Protein AF-0000000074638908 (afdb_homodimer)

Nearest PDB structures (foldseek):
  8glv-assembly1_AS  TM=9.539E-01  e=1.268E-12  Chlamydomonas reinhardtii
  8j07-assembly1_r7  TM=9.631E-01  e=1.187E-12  Homo sapiens
  8j07-assembly1_l7  TM=9.771E-01  e=3.390E-12  Homo sapiens
  8bwy-assembly1_N  TM=9.376E-01  e=4.668E-11  Chlamydomonas reinhardtii
  8rgi-assembly1_B  TM=8.616E-01  e=2.125E-11  Homo sapiens

Structure (mmCIF, N/CA/C/O backbone):
data_AF-0000000074638908-model_v1
#
loop_
_entity.id
_entity.type
_entity.pdbx_description
1 polymer 'Uncharacterized protein'
#
loop_
_atom_site.group_PDB
_atom_site.id
_atom_site.type_symbol
_atom_site.label_atom_id
_atom_site.label_alt_id
_atom_site.label_comp_id
_atom_site.label_asym_id
_atom_site.label_entity_id
_atom_site.label_seq_id
_atom_site.pdbx_PDB_ins_code
_atom_site.Cartn_x
_atom_site.Cartn_y
_atom_site.Cartn_z
_atom_site.occupancy
_atom_site.B_iso_or_equiv
_atom_site.auth_seq_id
_atom_site.auth_comp_id
_atom_site.auth_asym_id
_atom_site.auth_atom_id
_atom_site.pdbx_PDB_model_num
ATOM 1 N N . MET A 1 1 ? -6.578 111.125 17.172 1 20.17 1 MET A N 1
ATOM 2 C CA . MET A 1 1 ? -7.594 110.188 16.703 1 20.17 1 MET A CA 1
ATOM 3 C C . MET A 1 1 ? -7.184 108.75 16.984 1 20.17 1 MET A C 1
ATOM 5 O O . MET 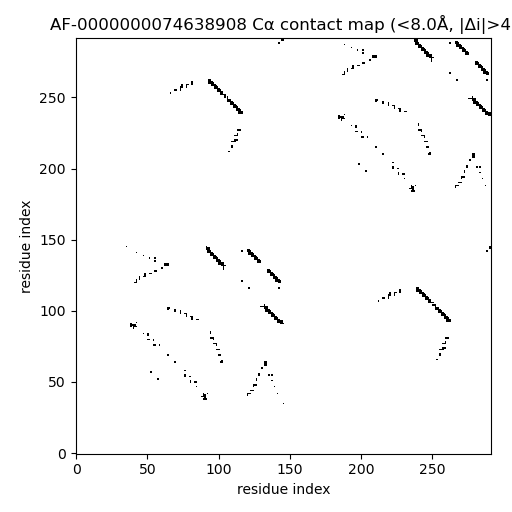A 1 1 ? -7.961 108 17.547 1 20.17 1 MET A O 1
ATOM 9 N N . ALA A 1 2 ? -6.379 107.875 16.109 1 26.08 2 ALA A N 1
ATOM 10 C CA . ALA A 1 2 ? -6.73 106.562 15.562 1 26.08 2 ALA A CA 1
ATOM 11 C C . ALA A 1 2 ? -6.16 105.438 16.422 1 26.08 2 ALA A C 1
ATOM 13 O O . ALA A 1 2 ? -6.012 104.312 15.953 1 26.08 2 ALA A O 1
ATOM 14 N N . SER A 1 3 ? -5.613 105.688 17.625 1 26.23 3 SER A N 1
ATOM 15 C CA . SER A 1 3 ? -4.699 104.75 18.266 1 26.23 3 SER A CA 1
ATOM 16 C C . SER A 1 3 ? -5.441 103.5 18.75 1 26.23 3 SER A C 1
ATOM 18 O O . SER A 1 3 ? -4.816 102.5 19.062 1 26.23 3 SER A O 1
ATOM 20 N N . ARG A 1 4 ? -6.754 103.562 19.25 1 28.39 4 ARG A N 1
ATOM 21 C CA . ARG A 1 4 ? -7.387 102.625 20.188 1 28.39 4 ARG A CA 1
ATOM 22 C C . ARG A 1 4 ? -7.742 101.312 19.516 1 28.39 4 ARG A C 1
ATOM 24 O O . ARG A 1 4 ? -8.445 100.5 20.094 1 28.39 4 ARG A O 1
ATOM 31 N N . ARG A 1 5 ? -7.621 101.125 18.172 1 24.23 5 ARG A N 1
ATOM 32 C CA . ARG A 1 5 ? -8.414 100.125 17.469 1 24.23 5 ARG A CA 1
ATOM 33 C C . ARG A 1 5 ? -7.918 98.75 17.766 1 24.23 5 ARG A C 1
ATOM 35 O O . ARG A 1 5 ? -8.672 97.75 17.656 1 24.23 5 ARG A O 1
ATOM 42 N N . PHE A 1 6 ? -6.516 98.438 17.938 1 27 6 PHE A N 1
ATOM 43 C CA . PHE A 1 6 ? -5.977 97.188 17.469 1 27 6 PHE A CA 1
ATOM 44 C C . PHE A 1 6 ? -6.277 96.062 18.469 1 27 6 PHE A C 1
ATOM 46 O O . PHE A 1 6 ? -5.848 94.938 18.281 1 27 6 PHE A O 1
ATOM 53 N N . ALA A 1 7 ? -7.023 96.25 19.578 1 27.23 7 ALA A N 1
ATOM 54 C CA . ALA A 1 7 ? -7.137 95.312 20.703 1 27.23 7 ALA A CA 1
ATOM 55 C C . ALA A 1 7 ? -7.824 94.062 20.281 1 27.23 7 ALA A C 1
ATOM 57 O O . ALA A 1 7 ? -7.836 93.062 21.031 1 27.23 7 ALA A O 1
ATOM 58 N N . LYS A 1 8 ? -8.711 94.125 19.312 1 28.94 8 LYS A N 1
ATOM 59 C CA . LYS A 1 8 ? -9.727 93.062 19.219 1 28.94 8 LYS A CA 1
ATOM 60 C C . LYS A 1 8 ? -9.102 91.75 18.797 1 28.94 8 LYS A C 1
ATOM 62 O O . LYS A 1 8 ? -9.805 90.75 18.672 1 28.94 8 LYS A O 1
ATOM 67 N N . LYS A 1 9 ? -7.91 91.688 18.266 1 30.69 9 LYS A N 1
ATOM 68 C CA . LYS A 1 9 ? -7.434 90.5 17.5 1 30.69 9 LYS A CA 1
ATOM 69 C C . LYS A 1 9 ? -7.18 89.312 18.422 1 30.69 9 LYS A C 1
ATOM 71 O O . LYS A 1 9 ? -7.016 88.188 17.938 1 30.69 9 LYS A O 1
ATOM 76 N N . LEU A 1 10 ? -6.902 89.562 19.719 1 28.95 10 LEU A N 1
ATOM 77 C CA . LEU A 1 10 ? -6.219 88.5 20.484 1 28.95 10 LEU A CA 1
ATOM 78 C C . LEU A 1 10 ? -7.129 87.312 20.688 1 28.95 10 LEU A C 1
ATOM 80 O O . LEU A 1 10 ? -6.684 86.125 20.609 1 28.95 10 LEU A O 1
ATOM 84 N N . MET A 1 11 ? -8.352 87.5 21.25 1 29.41 11 MET A N 1
ATOM 85 C CA . MET A 1 11 ? -8.984 86.5 22.047 1 29.41 11 MET A CA 1
ATOM 86 C C . MET A 1 11 ? -9.414 85.312 21.156 1 29.41 11 MET A C 1
ATOM 88 O O . MET A 1 11 ? -9.781 84.25 21.656 1 29.41 11 MET A O 1
ATOM 92 N N . GLY A 1 12 ? -9.719 85.5 19.891 1 30.23 12 GLY A N 1
ATOM 93 C CA . GLY A 1 12 ? -10.469 84.5 19.156 1 30.23 12 GLY A CA 1
ATOM 94 C C . GLY A 1 12 ? -9.719 83.188 18.984 1 30.23 12 GLY A C 1
ATOM 95 O O . GLY A 1 12 ? -10.195 82.25 18.312 1 30.23 12 GLY A O 1
ATOM 96 N N . ARG A 1 13 ? -8.461 83.062 19.281 1 28.88 13 ARG A N 1
ATOM 97 C CA . ARG A 1 13 ? -7.68 81.938 18.844 1 28.88 13 ARG A CA 1
ATOM 98 C C . ARG A 1 13 ? -8.07 80.688 19.625 1 28.88 13 ARG A C 1
ATOM 100 O O . ARG A 1 13 ? -7.594 79.562 19.328 1 28.88 13 ARG A O 1
ATOM 107 N N . ALA A 1 14 ? -8.547 80.875 20.828 1 27.58 14 ALA A N 1
ATOM 108 C CA . ALA A 1 14 ? -8.422 79.688 21.719 1 27.58 14 ALA A CA 1
ATOM 109 C C . ALA A 1 14 ? -9.258 78.562 21.234 1 27.58 14 ALA A C 1
ATOM 111 O O . ALA A 1 14 ? -8.859 77.375 21.375 1 27.58 14 ALA A O 1
ATOM 112 N N . LEU A 1 15 ? -10.477 78.875 20.953 1 31.02 15 LEU A N 1
ATOM 113 C CA . LEU A 1 15 ? -11.375 77.688 20.984 1 31.02 15 LEU A CA 1
ATOM 114 C C . LEU A 1 15 ? -11.109 76.75 19.812 1 31.02 15 LEU A C 1
ATOM 116 O O . LEU A 1 15 ? -11.859 76.75 18.844 1 31.02 15 LEU A O 1
ATOM 120 N N . GLU A 1 16 ? -10.047 77 19.078 1 25.3 16 GLU A N 1
ATOM 121 C CA . GLU A 1 16 ? -10.055 76.062 17.938 1 25.3 16 GLU A CA 1
ATOM 122 C C . GLU A 1 16 ? -10.289 74.625 18.391 1 25.3 16 GLU A C 1
ATOM 124 O O . GLU A 1 16 ? -9.875 74.25 19.469 1 25.3 16 GLU A O 1
ATOM 129 N N . LYS A 1 17 ? -11.258 73.875 17.594 1 28.97 17 LYS A N 1
ATOM 130 C CA . LYS A 1 17 ? -11.828 72.562 17.562 1 28.97 17 LYS A CA 1
ATOM 131 C C . LYS A 1 17 ? -10.734 71.5 17.703 1 28.97 17 LYS A C 1
ATOM 133 O O . LYS A 1 17 ? -9.789 71.438 16.906 1 28.97 17 LYS A O 1
ATOM 138 N N . ARG A 1 18 ? -10.422 71.062 18.922 1 29.7 18 ARG A N 1
ATOM 139 C CA . ARG A 1 18 ? -9.734 69.75 19.109 1 29.7 18 ARG A CA 1
ATOM 140 C C . ARG A 1 18 ? -10.281 68.688 18.172 1 29.7 18 ARG A C 1
ATOM 142 O O . ARG A 1 18 ? -11.367 68.188 18.391 1 29.7 18 ARG A O 1
ATOM 149 N N . GLU A 1 19 ? -10.297 69 16.844 1 29.05 19 GLU A N 1
ATOM 150 C CA . GLU A 1 19 ? -10.586 67.875 16.031 1 29.05 19 GLU A CA 1
ATOM 151 C C . GLU A 1 19 ? -9.742 66.625 16.453 1 29.05 19 GLU A C 1
ATOM 153 O O . GLU A 1 19 ? -8.516 66.75 16.531 1 29.05 19 GLU A O 1
ATOM 158 N N . SER A 1 20 ? -10.164 65.938 17.5 1 30.83 20 SER A N 1
ATOM 159 C CA . SER A 1 20 ? -9.617 64.625 17.828 1 30.83 20 SER A CA 1
ATOM 160 C C . SER A 1 20 ? -9.219 63.844 16.562 1 30.83 20 SER A C 1
ATOM 162 O O . SER A 1 20 ? -10.062 63.594 15.695 1 30.83 20 SER A O 1
ATOM 164 N N . THR A 1 21 ? -8.156 64.25 15.922 1 29.94 21 THR A N 1
ATOM 165 C CA . THR A 1 21 ? -7.547 63.344 14.938 1 29.94 21 THR A CA 1
ATOM 166 C C . THR A 1 21 ? -7.57 61.875 15.43 1 29.94 21 THR A C 1
ATOM 168 O O . THR A 1 21 ? -6.871 61.531 16.375 1 29.94 21 THR A O 1
ATOM 171 N N . ILE A 1 22 ? -8.688 61.25 15.703 1 33.75 22 ILE A N 1
ATOM 172 C CA . ILE A 1 22 ? -8.758 59.781 15.812 1 33.75 22 ILE A CA 1
ATOM 173 C C . ILE A 1 22 ? -7.828 59.156 14.789 1 33.75 22 ILE A C 1
ATOM 175 O O . ILE A 1 22 ? -8.023 59.312 13.578 1 33.75 22 ILE A O 1
ATOM 179 N N . GLY A 1 23 ? -6.438 59.344 14.938 1 28.42 23 GLY A N 1
ATOM 180 C CA . GLY A 1 23 ? -5.34 58.75 14.203 1 28.42 23 GLY A CA 1
ATOM 181 C C . GLY A 1 23 ? -5.703 57.406 13.586 1 28.42 23 GLY A C 1
ATOM 182 O O . GLY A 1 23 ? -6.723 56.812 13.945 1 28.42 23 GLY A O 1
ATOM 183 N N . ASP A 1 24 ? -4.773 56.875 12.68 1 33.59 24 ASP A N 1
ATOM 184 C CA . ASP A 1 24 ? -4.516 55.844 11.688 1 33.59 24 ASP A CA 1
ATOM 185 C C . ASP A 1 24 ? -4.812 54.469 12.25 1 33.59 24 ASP A C 1
ATOM 187 O O . ASP A 1 24 ? -4.668 54.219 13.453 1 33.59 24 ASP A O 1
ATOM 191 N N . GLY A 1 25 ? -5.789 53.781 11.68 1 32.91 25 GLY A N 1
ATOM 192 C CA . GLY A 1 25 ? -6.16 52.406 11.844 1 32.91 25 GLY A CA 1
ATOM 193 C C . GLY A 1 25 ? -4.996 51.5 12.25 1 32.91 25 GLY A C 1
ATOM 194 O O . GLY A 1 25 ? -3.842 51.812 11.938 1 32.91 25 GLY A O 1
ATOM 195 N N . ALA A 1 26 ? -4.992 51.062 13.523 1 37.69 26 ALA A N 1
ATOM 196 C CA . ALA A 1 26 ? -4.008 50.031 13.914 1 37.69 26 ALA A CA 1
ATOM 197 C C . ALA A 1 26 ? -3.576 49.219 12.711 1 37.69 26 ALA A C 1
ATOM 199 O O . ALA A 1 26 ? -4.387 48.938 11.82 1 37.69 26 ALA A O 1
ATOM 200 N N . PRO A 1 27 ? -2.336 49.438 12.203 1 37.44 27 PRO A N 1
ATOM 201 C CA . PRO A 1 27 ? -1.994 48.5 11.148 1 37.44 27 PRO A CA 1
ATOM 202 C C . PRO A 1 27 ? -2.584 47.094 11.391 1 37.44 27 PRO A C 1
ATOM 204 O O . PRO A 1 27 ? -2.639 46.656 12.531 1 37.44 27 PRO A O 1
ATOM 207 N N . GLN A 1 28 ? -3.68 46.781 10.727 1 37.78 28 GLN A N 1
ATOM 208 C CA . GLN A 1 28 ? -4.109 45.375 10.695 1 37.78 28 GLN A CA 1
ATOM 209 C C . GLN A 1 28 ? -2.91 44.438 10.648 1 37.78 28 GLN A C 1
ATOM 211 O O . GLN A 1 28 ? -2.057 44.562 9.766 1 37.78 28 GLN A O 1
ATOM 216 N N . VAL A 1 29 ? -2.322 44.25 11.789 1 36.75 29 VAL A N 1
ATOM 217 C CA . VAL A 1 29 ? -1.347 43.156 11.703 1 36.75 29 VAL A CA 1
ATOM 218 C C . VAL A 1 29 ? -1.862 42.062 10.758 1 36.75 29 VAL A C 1
ATOM 220 O O . VAL A 1 29 ? -2.912 41.469 11.008 1 36.75 29 VAL A O 1
ATOM 223 N N . HIS A 1 30 ? -1.844 42.438 9.453 1 36.09 30 HIS A N 1
ATOM 224 C CA . HIS A 1 30 ? -1.96 41.25 8.594 1 36.09 30 HIS A CA 1
ATOM 225 C C . HIS A 1 30 ? -1.157 40.094 9.148 1 36.09 30 HIS A C 1
ATOM 227 O O . HIS A 1 30 ? 0.056 40.188 9.336 1 36.09 30 HIS A O 1
ATOM 233 N N . TYR A 1 31 ? -1.62 39.5 10.195 1 37.59 31 TYR A N 1
ATOM 234 C CA . TYR A 1 31 ? -0.968 38.188 10.352 1 37.59 31 TYR A CA 1
ATOM 235 C C . TYR A 1 31 ? -0.614 37.594 9 1 37.59 31 TYR A C 1
ATOM 237 O O . TYR A 1 31 ? -1.493 37.375 8.164 1 37.59 31 TYR A O 1
ATOM 245 N N . GLU A 1 32 ? 0.277 38.25 8.25 1 38.59 32 GLU A N 1
ATOM 246 C CA . GLU A 1 32 ? 0.688 37.438 7.105 1 38.59 32 GLU A CA 1
ATOM 247 C C . GLU A 1 32 ? 0.69 35.969 7.449 1 38.59 32 GLU A C 1
ATOM 249 O O . GLU A 1 32 ? 1.283 35.562 8.453 1 38.59 32 GLU A O 1
ATOM 254 N N . PRO A 1 33 ? -0.488 35.25 7.305 1 39.28 33 PRO A N 1
ATOM 255 C CA . PRO A 1 33 ? -0.279 33.844 7.527 1 39.28 33 PRO A CA 1
ATOM 256 C C . PRO A 1 33 ? 1.155 33.406 7.238 1 39.28 33 PRO A C 1
ATOM 258 O O . PRO A 1 33 ? 1.766 33.875 6.273 1 39.28 33 PRO A O 1
ATOM 261 N N . THR A 1 34 ? 2.082 33.562 8.125 1 46 34 THR A N 1
ATOM 262 C CA . THR A 1 34 ? 3.328 32.844 7.875 1 46 34 THR A CA 1
ATOM 263 C C . THR A 1 34 ? 3.109 31.734 6.875 1 46 34 THR A C 1
ATOM 265 O O . THR A 1 34 ? 2.357 30.781 7.145 1 46 34 THR A O 1
ATOM 268 N N . TYR A 1 35 ? 2.697 31.984 5.648 1 44.25 35 TYR A N 1
ATOM 269 C CA . TYR A 1 35 ? 2.592 31.078 4.508 1 44.25 35 TYR A CA 1
ATOM 270 C C . TYR A 1 35 ? 3.391 29.797 4.75 1 44.25 35 TYR A C 1
ATOM 272 O O . TYR A 1 35 ? 4.473 29.844 5.344 1 44.25 35 TYR A O 1
ATOM 280 N N . ARG A 1 36 ? 2.797 28.641 4.871 1 49.34 36 ARG A N 1
ATOM 281 C CA . ARG A 1 36 ? 3.178 27.219 4.918 1 49.34 36 ARG A CA 1
ATOM 282 C C . ARG A 1 36 ? 4.395 26.953 4.039 1 49.34 36 ARG A C 1
ATOM 284 O O . ARG A 1 36 ? 4.312 27.047 2.812 1 49.34 36 ARG A O 1
ATOM 291 N N . LEU A 1 37 ? 5.562 27.375 4.422 1 54.41 37 LEU A N 1
ATOM 292 C CA . LEU A 1 37 ? 6.875 27.109 3.846 1 54.41 37 LEU A CA 1
ATOM 293 C C . LEU A 1 37 ? 6.98 25.656 3.369 1 54.41 37 LEU A C 1
ATOM 295 O O . LEU A 1 37 ? 6.418 24.75 3.992 1 54.41 37 LEU A O 1
ATOM 299 N N . GLU A 1 38 ? 7.059 25.531 2.072 1 63.19 38 GLU A N 1
ATOM 300 C CA . GLU A 1 38 ? 7.461 24.234 1.505 1 63.19 38 GLU A CA 1
ATOM 301 C C . GLU A 1 38 ? 8.523 23.562 2.363 1 63.19 38 GLU A C 1
ATOM 303 O O . GLU A 1 38 ? 9.359 24.25 2.975 1 63.19 38 GLU A O 1
ATOM 308 N N . PRO A 1 39 ? 8.203 22.359 2.746 1 65.69 39 PRO A N 1
ATOM 309 C CA . PRO A 1 39 ? 9.273 21.656 3.459 1 65.69 39 PRO A CA 1
ATOM 310 C C . PRO A 1 39 ? 10.648 21.891 2.846 1 65.69 39 PRO A C 1
ATOM 312 O O . PRO A 1 39 ? 10.773 22.016 1.625 1 65.69 39 PRO A O 1
ATOM 315 N N . LYS A 1 40 ? 11.562 22.219 3.643 1 70.75 40 LYS A N 1
ATOM 316 C CA . LYS A 1 40 ? 12.945 22.375 3.199 1 70.75 40 LYS A CA 1
ATOM 317 C C . LYS A 1 40 ? 13.453 21.109 2.527 1 70.75 40 LYS A C 1
ATOM 319 O O . LYS A 1 40 ? 14.117 21.172 1.487 1 70.75 40 LYS A O 1
ATOM 324 N N . GLN A 1 41 ? 13.125 19.922 3.096 1 89.31 41 GLN A N 1
ATOM 325 C CA . GLN A 1 41 ? 13.516 18.656 2.482 1 89.31 41 GLN A CA 1
ATOM 326 C C . GLN A 1 41 ? 12.289 17.828 2.111 1 89.31 41 GLN A C 1
ATOM 328 O O . GLN A 1 41 ? 11.688 17.172 2.969 1 89.31 41 GLN A O 1
ATOM 333 N N . LYS A 1 42 ? 11.945 17.922 0.876 1 92.81 42 LYS A N 1
ATOM 334 C CA . LYS A 1 42 ? 10.773 17.219 0.354 1 92.81 42 LYS A CA 1
ATOM 335 C C . LYS A 1 42 ? 11.078 15.742 0.129 1 92.81 42 LYS A C 1
ATOM 337 O O . LYS A 1 42 ? 12.242 15.359 0.007 1 92.81 42 LYS A O 1
ATOM 342 N N . PHE A 1 43 ? 10.039 15.023 0.108 1 96.62 43 PHE A N 1
ATOM 343 C CA . PHE A 1 43 ? 10.156 13.617 -0.273 1 96.62 43 PHE A CA 1
ATOM 344 C C . PHE A 1 43 ? 10.867 13.484 -1.616 1 96.62 43 PHE A C 1
ATOM 346 O O . PHE A 1 43 ? 10.422 14.039 -2.619 1 96.62 43 PHE A O 1
ATOM 353 N N . ASN A 1 44 ? 11.984 12.812 -1.591 1 97.06 44 ASN A N 1
ATOM 354 C CA . ASN A 1 44 ? 12.805 12.664 -2.787 1 97.06 44 ASN A CA 1
ATOM 355 C C . ASN A 1 44 ? 12.6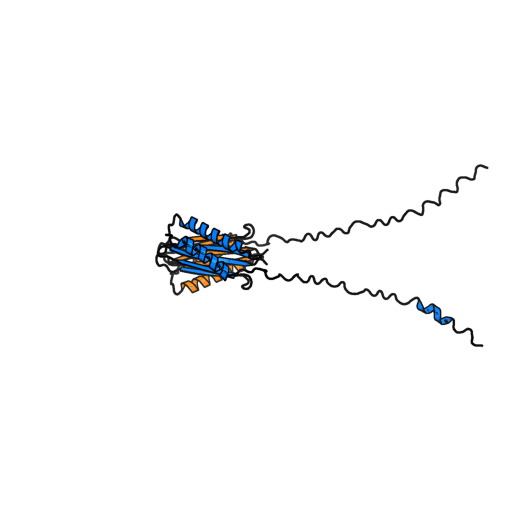64 11.266 -3.391 1 97.06 44 ASN A C 1
ATOM 357 O O . ASN A 1 44 ? 13.227 10.305 -2.865 1 97.06 44 ASN A O 1
ATOM 361 N N . THR A 1 45 ? 12 11.148 -4.465 1 97.31 45 THR A N 1
ATOM 362 C CA . THR A 1 45 ? 11.641 9.867 -5.047 1 97.31 45 THR A CA 1
ATOM 363 C C . THR A 1 45 ? 12.883 9.102 -5.484 1 97.31 45 THR A C 1
ATOM 365 O O . THR A 1 45 ? 12.953 7.875 -5.336 1 97.31 45 THR A O 1
ATOM 368 N N . ALA A 1 46 ? 13.867 9.773 -6.043 1 97.75 46 ALA A N 1
ATOM 369 C CA . ALA A 1 46 ? 15.078 9.109 -6.52 1 97.75 46 ALA A CA 1
ATOM 370 C C . ALA A 1 46 ? 15.836 8.469 -5.363 1 97.75 46 ALA A C 1
ATOM 372 O O . ALA A 1 46 ? 16.25 7.309 -5.457 1 97.75 46 ALA A O 1
ATOM 373 N N . ARG A 1 47 ? 16.031 9.211 -4.297 1 98 47 ARG A N 1
ATOM 374 C CA . ARG A 1 47 ? 16.734 8.703 -3.125 1 98 47 ARG A CA 1
ATOM 375 C C . ARG A 1 47 ? 15.992 7.531 -2.5 1 98 47 ARG A C 1
ATOM 377 O O . ARG A 1 47 ? 16.609 6.531 -2.125 1 98 47 ARG A O 1
ATOM 384 N N . VAL A 1 48 ? 14.68 7.688 -2.389 1 98.69 48 VAL A N 1
ATOM 385 C CA . VAL A 1 48 ? 13.867 6.645 -1.765 1 98.69 48 VAL A CA 1
ATOM 386 C C . VAL A 1 48 ? 13.891 5.387 -2.627 1 98.69 48 VAL A C 1
ATOM 388 O O . VAL A 1 48 ? 14.047 4.277 -2.109 1 98.69 48 VAL A O 1
ATOM 391 N N . LEU A 1 49 ? 13.805 5.555 -3.939 1 98.75 49 LEU A N 1
ATOM 392 C CA . LEU A 1 49 ? 13.836 4.406 -4.836 1 98.75 49 LEU A CA 1
ATOM 393 C C . LEU A 1 49 ? 15.164 3.664 -4.719 1 98.75 49 LEU A C 1
ATOM 395 O O . LEU A 1 49 ? 15.195 2.432 -4.703 1 98.75 49 LEU A O 1
ATOM 399 N N . GLU A 1 50 ? 16.188 4.391 -4.668 1 98.62 50 GLU A N 1
ATOM 400 C CA . GLU A 1 50 ? 17.5 3.768 -4.52 1 98.62 50 GLU A CA 1
ATOM 401 C C . GLU A 1 50 ? 17.594 2.951 -3.234 1 98.62 50 GLU A C 1
ATOM 403 O O . GLU A 1 50 ? 18.125 1.84 -3.23 1 98.62 50 GLU A O 1
ATOM 408 N N . ALA A 1 51 ? 17.094 3.51 -2.158 1 98.69 51 ALA A N 1
ATOM 409 C CA . ALA A 1 51 ? 17.094 2.803 -0.881 1 98.69 51 ALA A CA 1
ATOM 410 C C . ALA A 1 51 ? 16.266 1.521 -0.966 1 98.69 51 ALA A C 1
ATOM 412 O O . ALA A 1 51 ? 16.688 0.473 -0.47 1 98.69 51 ALA A O 1
ATOM 413 N N . VAL A 1 52 ? 15.086 1.561 -1.572 1 98.81 52 VAL A N 1
ATOM 414 C CA . VAL A 1 52 ? 14.203 0.407 -1.706 1 98.81 52 VAL A CA 1
ATOM 415 C C . VAL A 1 52 ? 14.891 -0.678 -2.531 1 98.81 52 VAL A C 1
ATOM 417 O O . VAL A 1 52 ? 14.906 -1.847 -2.141 1 98.81 52 VAL A O 1
ATOM 420 N N . LYS A 1 53 ? 15.469 -0.268 -3.633 1 98.56 53 LYS A N 1
ATOM 421 C CA . LYS A 1 53 ? 16.172 -1.218 -4.488 1 98.56 53 LYS A CA 1
ATOM 422 C C . LYS A 1 53 ? 17.297 -1.908 -3.73 1 98.56 53 LYS A C 1
ATOM 424 O O . LYS A 1 53 ? 17.453 -3.129 -3.811 1 98.56 53 LYS A O 1
ATOM 429 N N . ASP A 1 54 ? 18.031 -1.078 -3.039 1 98.31 54 ASP A N 1
ATOM 430 C CA . ASP A 1 54 ? 19.156 -1.608 -2.283 1 98.31 54 ASP A CA 1
ATOM 431 C C . ASP A 1 54 ? 18.703 -2.648 -1.265 1 98.31 54 ASP A C 1
ATOM 433 O O . ASP A 1 54 ? 19.266 -3.744 -1.192 1 98.31 54 ASP A O 1
ATOM 437 N N . VAL A 1 55 ? 17.688 -2.334 -0.502 1 98.38 55 VAL A N 1
ATOM 438 C CA . VAL A 1 55 ? 17.203 -3.221 0.554 1 98.38 55 VAL A CA 1
ATOM 439 C C . VAL A 1 55 ? 16.594 -4.473 -0.061 1 98.38 55 VAL A C 1
ATOM 441 O O . VAL A 1 55 ? 16.969 -5.594 0.292 1 98.38 55 VAL A O 1
ATOM 444 N N . ILE A 1 56 ? 15.664 -4.336 -1.018 1 98.44 56 ILE A N 1
ATOM 445 C CA . ILE A 1 56 ? 14.875 -5.434 -1.565 1 98.44 56 ILE A CA 1
ATOM 446 C C . ILE A 1 56 ? 15.773 -6.363 -2.379 1 98.44 56 ILE A C 1
ATOM 448 O O . ILE A 1 56 ? 15.75 -7.582 -2.188 1 98.44 56 ILE A O 1
ATOM 452 N N . ASP A 1 57 ? 16.594 -5.82 -3.25 1 97.56 57 ASP A N 1
ATOM 453 C CA . ASP A 1 57 ? 17.422 -6.645 -4.133 1 97.56 57 ASP A CA 1
ATOM 454 C C . ASP A 1 57 ? 18.5 -7.391 -3.346 1 97.56 57 ASP A C 1
ATOM 456 O O . ASP A 1 57 ? 18.766 -8.562 -3.607 1 97.56 57 ASP A O 1
ATOM 460 N N . ASN A 1 58 ? 19.078 -6.73 -2.377 1 96.19 58 ASN A N 1
ATOM 461 C CA . ASN A 1 58 ? 20.156 -7.352 -1.604 1 96.19 58 ASN A CA 1
ATOM 462 C C . ASN A 1 58 ? 19.625 -8.453 -0.689 1 96.19 58 ASN A C 1
ATOM 464 O O . ASN A 1 58 ? 20.234 -9.508 -0.554 1 96.19 58 ASN A O 1
ATOM 468 N N . ARG A 1 59 ? 18.484 -8.219 -0.099 1 95.31 59 ARG A N 1
ATOM 469 C CA . ARG A 1 59 ? 17.938 -9.188 0.85 1 95.31 59 ARG A CA 1
ATOM 470 C C . ARG A 1 59 ? 17.344 -10.391 0.126 1 95.31 59 ARG A C 1
ATOM 472 O O . ARG A 1 59 ? 17.391 -11.508 0.641 1 95.31 59 ARG A O 1
ATOM 479 N N . LEU A 1 60 ? 16.844 -10.195 -1.124 1 95.88 60 LEU A N 1
ATOM 480 C CA . LEU A 1 60 ? 16.031 -11.25 -1.718 1 95.88 60 LEU A CA 1
ATOM 481 C C . LEU A 1 60 ? 16.781 -11.969 -2.83 1 95.88 60 LEU A C 1
ATOM 483 O O . LEU A 1 60 ? 16.328 -13 -3.322 1 95.88 60 LEU A O 1
ATOM 487 N N . GLN A 1 61 ? 17.891 -11.469 -3.293 1 92.38 61 GLN A N 1
ATOM 488 C CA . GLN A 1 61 ? 18.609 -12 -4.449 1 92.38 61 GLN A CA 1
ATOM 489 C C . GLN A 1 61 ? 18.828 -13.5 -4.32 1 92.38 61 GLN A C 1
ATOM 491 O O . GLN A 1 61 ? 18.703 -14.242 -5.301 1 92.38 61 GLN A O 1
ATOM 496 N N . ASP A 1 62 ? 19.078 -14.078 -3.145 1 87.69 62 ASP A N 1
ATOM 497 C CA . ASP A 1 62 ? 19.359 -15.5 -3.023 1 87.69 62 ASP A CA 1
ATOM 498 C C . ASP A 1 62 ? 18.344 -16.188 -2.105 1 87.69 62 ASP A C 1
ATOM 500 O O . ASP A 1 62 ? 18.641 -17.234 -1.52 1 87.69 62 ASP A O 1
ATOM 504 N N . MET A 1 63 ? 17.234 -15.633 -2.07 1 89.19 63 MET A N 1
ATOM 505 C CA . MET A 1 63 ? 16.25 -16.172 -1.149 1 89.19 63 MET A CA 1
ATOM 506 C C . MET A 1 63 ? 15.195 -16.984 -1.901 1 89.19 63 MET A C 1
ATOM 508 O O . MET A 1 63 ? 14.906 -16.703 -3.064 1 89.19 63 MET A O 1
ATOM 512 N N . LYS A 1 64 ? 14.805 -18.047 -1.283 1 91.25 64 LYS A N 1
ATOM 513 C CA . LYS A 1 64 ? 13.664 -18.812 -1.763 1 91.25 64 LYS A CA 1
ATOM 514 C C . LYS A 1 64 ? 12.406 -18.516 -0.951 1 91.25 64 LYS A C 1
ATOM 516 O O . LYS A 1 64 ? 12.484 -18.266 0.256 1 91.25 64 LYS A O 1
ATOM 521 N N . TYR A 1 65 ? 11.359 -18.625 -1.673 1 92.5 65 TYR A N 1
ATOM 522 C CA . TYR A 1 65 ? 10.117 -18.406 -0.935 1 92.5 65 TYR A CA 1
ATOM 523 C C . TYR A 1 65 ? 9.766 -19.625 -0.094 1 92.5 65 TYR A C 1
ATOM 525 O O . TYR A 1 65 ? 9.703 -20.734 -0.608 1 92.5 65 TYR A O 1
ATOM 533 N N . MET A 1 66 ? 9.5 -19.328 1.124 1 91.81 66 MET A N 1
ATOM 534 C CA . MET A 1 66 ? 8.945 -20.312 2.053 1 91.81 66 MET A CA 1
ATOM 535 C C . MET A 1 66 ? 7.82 -19.688 2.885 1 91.81 66 MET A C 1
ATOM 537 O O . MET A 1 66 ? 8.023 -18.672 3.547 1 91.81 66 MET A O 1
ATOM 541 N N . GLU A 1 67 ? 6.746 -20.344 2.863 1 91.75 67 GLU A N 1
ATOM 542 C CA . GLU A 1 67 ? 5.559 -19.812 3.525 1 91.75 67 GLU A CA 1
ATOM 543 C C . GLU A 1 67 ? 5.82 -19.547 5.004 1 91.75 67 GLU A C 1
ATOM 545 O O . GLU A 1 67 ? 5.312 -18.578 5.562 1 91.75 67 GLU A O 1
ATOM 550 N N . ARG A 1 68 ? 6.602 -20.359 5.57 1 92.56 68 ARG A N 1
ATOM 551 C CA . ARG A 1 68 ? 6.863 -20.266 7.004 1 92.56 68 ARG A CA 1
ATOM 552 C C . ARG A 1 68 ? 7.711 -19.047 7.324 1 92.56 68 ARG A C 1
ATOM 554 O O . ARG A 1 68 ? 7.562 -18.438 8.391 1 92.56 68 ARG A O 1
ATOM 561 N N . ILE A 1 69 ? 8.523 -18.625 6.375 1 92.56 69 ILE A N 1
ATOM 562 C CA . ILE A 1 69 ? 9.484 -17.562 6.652 1 92.56 69 ILE A CA 1
ATOM 563 C C . ILE A 1 69 ? 9 -16.25 6.039 1 92.56 69 ILE A C 1
ATOM 565 O O . ILE A 1 69 ? 9.469 -15.172 6.41 1 92.56 69 ILE A O 1
ATOM 569 N N . ALA A 1 70 ? 8.062 -16.359 5.109 1 93.75 70 ALA A N 1
ATOM 570 C CA . ALA A 1 70 ? 7.621 -15.219 4.312 1 93.75 70 ALA A CA 1
ATOM 571 C C . ALA A 1 70 ? 7.129 -14.086 5.203 1 93.75 70 ALA A C 1
ATOM 573 O O . ALA A 1 70 ? 7.488 -12.922 5 1 93.75 70 ALA A O 1
ATOM 574 N N . PRO A 1 71 ? 6.355 -14.367 6.289 1 95.12 71 PRO A N 1
ATOM 575 C CA . PRO A 1 71 ? 5.883 -13.273 7.141 1 95.12 71 PRO A CA 1
ATOM 576 C C . PRO A 1 71 ? 7.023 -12.516 7.82 1 95.12 71 PRO A C 1
ATOM 578 O O . PRO A 1 71 ? 7.012 -11.289 7.863 1 95.12 71 PRO A O 1
ATOM 581 N N . ASN A 1 72 ? 7.957 -13.234 8.328 1 95.94 72 ASN A N 1
ATOM 582 C CA . ASN A 1 72 ? 9.109 -12.602 8.961 1 95.94 72 ASN A CA 1
ATOM 583 C C . ASN A 1 72 ? 9.938 -11.805 7.957 1 95.94 72 ASN A C 1
ATOM 585 O O . ASN A 1 72 ? 10.367 -10.688 8.25 1 95.94 72 ASN A O 1
ATOM 589 N N . MET A 1 73 ? 10.18 -12.383 6.801 1 94.75 73 MET A N 1
ATOM 590 C CA . MET A 1 73 ? 10.898 -11.672 5.742 1 94.75 73 MET A CA 1
ATOM 591 C C . MET A 1 73 ? 10.188 -10.375 5.371 1 94.75 73 MET A C 1
ATOM 593 O O . MET A 1 73 ? 10.828 -9.336 5.23 1 94.75 73 MET A O 1
ATOM 597 N N . ASN A 1 74 ? 8.898 -10.461 5.195 1 97.06 74 ASN A N 1
ATOM 598 C CA . ASN A 1 74 ? 8.094 -9.289 4.867 1 97.06 74 ASN A CA 1
ATOM 599 C C . ASN A 1 74 ? 8.242 -8.188 5.918 1 97.06 74 ASN A C 1
ATOM 601 O O . ASN A 1 74 ? 8.383 -7.016 5.578 1 97.06 74 ASN A O 1
ATOM 605 N N . ARG A 1 75 ? 8.211 -8.562 7.145 1 96.88 75 ARG A N 1
ATOM 606 C CA . ARG A 1 75 ? 8.375 -7.625 8.25 1 96.88 75 ARG A CA 1
ATOM 607 C C . ARG A 1 75 ? 9.75 -6.969 8.211 1 96.88 75 ARG A C 1
ATOM 609 O O . ARG A 1 75 ? 9.859 -5.746 8.328 1 96.88 75 ARG A O 1
ATOM 616 N N . ILE A 1 76 ? 10.766 -7.738 8.055 1 97.19 76 ILE A N 1
ATOM 617 C CA . ILE A 1 76 ? 12.141 -7.258 8.047 1 97.19 76 ILE A CA 1
ATOM 618 C C . ILE A 1 76 ? 12.344 -6.266 6.906 1 97.19 76 ILE A C 1
ATOM 620 O O . ILE A 1 76 ? 12.906 -5.191 7.098 1 97.19 76 ILE A O 1
ATOM 624 N N . LEU A 1 77 ? 11.891 -6.676 5.719 1 98.12 77 LEU A N 1
ATOM 625 C CA . LEU A 1 77 ? 12.008 -5.797 4.559 1 98.12 77 LEU A CA 1
ATOM 626 C C . LEU A 1 77 ? 11.312 -4.461 4.816 1 98.12 77 LEU A C 1
ATOM 628 O O . LEU A 1 77 ? 11.898 -3.4 4.578 1 98.12 77 LEU A O 1
ATOM 632 N N . GLY A 1 78 ? 10.062 -4.504 5.301 1 98.5 78 GLY A N 1
ATOM 633 C CA . GLY A 1 78 ? 9.312 -3.293 5.59 1 98.5 78 GLY A CA 1
ATOM 634 C C . GLY A 1 78 ? 9.984 -2.402 6.617 1 98.5 78 GLY A C 1
ATOM 635 O O . GLY A 1 78 ? 10.086 -1.188 6.422 1 98.5 78 GLY A O 1
ATOM 636 N N . ASP A 1 79 ? 10.461 -3.004 7.691 1 98.31 79 ASP A N 1
ATOM 637 C CA . ASP A 1 79 ? 11.125 -2.262 8.758 1 98.31 79 ASP A CA 1
ATOM 638 C C . ASP A 1 79 ? 12.406 -1.604 8.25 1 98.31 79 ASP A C 1
ATOM 640 O O . ASP A 1 79 ? 12.672 -0.438 8.555 1 98.31 79 ASP A O 1
ATOM 644 N N . GLU A 1 80 ? 13.156 -2.355 7.535 1 98.56 80 GLU A N 1
ATOM 645 C CA . GLU A 1 80 ? 14.43 -1.831 7.047 1 98.56 80 GLU A CA 1
ATOM 646 C C . GLU A 1 80 ? 14.211 -0.681 6.07 1 98.56 80 GLU A C 1
ATOM 648 O O . GLU A 1 80 ? 14.891 0.345 6.148 1 98.56 80 GLU A O 1
ATOM 653 N N . VAL A 1 81 ? 13.281 -0.856 5.121 1 98.75 81 VAL A N 1
ATOM 654 C CA . VAL A 1 81 ? 12.992 0.216 4.176 1 98.75 81 VAL A CA 1
ATOM 655 C C . VAL A 1 81 ? 12.492 1.448 4.93 1 98.75 81 VAL A C 1
ATOM 657 O O . VAL A 1 81 ? 12.953 2.564 4.668 1 98.75 81 VAL A O 1
ATOM 660 N N . LYS A 1 82 ? 11.586 1.243 5.855 1 98.5 82 LYS A N 1
ATOM 661 C CA . LYS A 1 82 ? 11.055 2.355 6.637 1 98.5 82 LYS A CA 1
ATOM 662 C C . LYS A 1 82 ? 12.172 3.098 7.367 1 98.5 82 LYS A C 1
ATOM 664 O O . LYS A 1 82 ? 12.203 4.328 7.371 1 98.5 82 LYS A O 1
ATOM 669 N N . GLU A 1 83 ? 13.031 2.363 7.961 1 98.12 83 GLU A N 1
ATOM 670 C CA . GLU A 1 83 ? 14.125 2.963 8.719 1 98.12 83 GLU A CA 1
ATOM 671 C C . GLU A 1 83 ? 15.055 3.76 7.805 1 98.12 83 GLU A C 1
ATOM 673 O O . GLU A 1 83 ? 15.477 4.863 8.156 1 98.12 83 GLU A O 1
ATOM 678 N N . ARG A 1 84 ? 15.414 3.201 6.68 1 98.19 84 ARG A N 1
ATOM 679 C CA . ARG A 1 84 ? 16.266 3.898 5.723 1 98.19 84 ARG A CA 1
ATOM 680 C C . ARG A 1 84 ? 15.617 5.195 5.258 1 98.19 84 ARG A C 1
ATOM 682 O O . ARG A 1 84 ? 16.281 6.23 5.156 1 98.19 84 ARG A O 1
ATOM 689 N N . VAL A 1 85 ? 14.344 5.176 4.977 1 98.19 85 VAL A N 1
ATOM 690 C CA . VAL A 1 85 ? 13.633 6.355 4.492 1 98.19 85 VAL A CA 1
ATOM 691 C C . VAL A 1 85 ? 13.516 7.383 5.617 1 98.19 85 VAL A C 1
ATOM 693 O O . VAL A 1 85 ? 13.664 8.586 5.387 1 98.19 85 VAL A O 1
ATOM 696 N N . LYS A 1 86 ? 13.219 6.914 6.797 1 96.56 86 LYS A N 1
ATOM 697 C CA . LYS A 1 86 ? 13.133 7.805 7.949 1 96.56 86 LYS A CA 1
ATOM 698 C C . LYS A 1 86 ? 14.445 8.562 8.156 1 96.56 86 LYS A C 1
ATOM 700 O O . LYS A 1 86 ? 14.438 9.734 8.531 1 96.56 86 LYS A O 1
ATOM 705 N N . ARG A 1 87 ? 15.508 7.961 7.938 1 96.81 87 ARG A N 1
ATOM 706 C CA . ARG A 1 87 ? 16.828 8.539 8.148 1 96.81 87 ARG A CA 1
ATOM 707 C C . ARG A 1 87 ? 17.125 9.625 7.117 1 96.81 87 ARG A C 1
ATOM 709 O O . ARG A 1 87 ? 18.078 10.391 7.266 1 96.81 87 ARG A O 1
ATOM 716 N N . MET A 1 88 ? 16.344 9.711 6.105 1 96.75 88 MET A N 1
ATOM 717 C CA . MET A 1 88 ? 16.516 10.758 5.102 1 96.75 88 MET A CA 1
ATOM 718 C C . MET A 1 88 ? 15.977 12.094 5.609 1 96.75 88 MET A C 1
ATOM 720 O O . MET A 1 88 ? 16.25 13.141 5.023 1 96.75 88 MET A O 1
ATOM 724 N N . ASN A 1 89 ? 15.203 12.07 6.652 1 94.62 89 ASN A N 1
ATOM 725 C CA . ASN A 1 89 ? 14.766 13.234 7.426 1 94.62 89 ASN A CA 1
ATOM 726 C C . ASN A 1 89 ? 13.945 14.195 6.578 1 94.62 89 ASN A C 1
ATOM 728 O O . ASN A 1 89 ? 14.172 15.406 6.609 1 94.62 89 ASN A O 1
ATOM 732 N N . PHE A 1 90 ? 13.016 13.641 5.816 1 95.31 90 PHE A N 1
ATOM 733 C CA . PHE A 1 90 ? 12.07 14.508 5.117 1 95.31 90 PHE A CA 1
ATOM 734 C C . PHE A 1 90 ? 11.219 15.297 6.105 1 95.31 90 PHE A C 1
ATOM 736 O O . PHE A 1 90 ? 10.758 14.742 7.109 1 95.31 90 PHE A O 1
ATOM 743 N N . GLU A 1 91 ? 11.062 16.547 5.828 1 93.56 91 GLU A N 1
ATOM 744 C CA . GLU A 1 91 ? 10.398 17.422 6.789 1 93.56 91 GLU A CA 1
ATOM 745 C C . GLU A 1 91 ? 8.883 17.312 6.688 1 93.56 91 GLU A C 1
ATOM 747 O O . GLU A 1 91 ? 8.305 17.594 5.633 1 93.56 91 GLU A O 1
ATOM 752 N N . ARG A 1 92 ? 8.219 16.859 7.816 1 92.75 92 ARG A N 1
ATOM 753 C CA . ARG A 1 92 ? 6.766 16.828 7.965 1 92.75 92 ARG A CA 1
ATOM 754 C C . ARG A 1 92 ? 6.145 15.789 7.039 1 92.75 92 ARG A C 1
ATOM 756 O O . ARG A 1 92 ? 5.18 16.078 6.328 1 92.75 92 ARG A O 1
ATOM 763 N N . TYR A 1 93 ? 6.762 14.68 6.945 1 95.19 93 TYR A N 1
ATOM 764 C CA . TYR A 1 93 ? 6.203 13.586 6.156 1 95.19 93 TYR A CA 1
ATOM 765 C C . TYR A 1 93 ? 5.898 12.375 7.035 1 95.19 93 TYR A C 1
ATOM 767 O O . TYR A 1 93 ? 6.68 12.031 7.922 1 95.19 93 TYR A O 1
ATOM 775 N N . LYS A 1 94 ? 4.773 11.82 6.836 1 95.88 94 LYS A N 1
ATOM 776 C CA . LYS A 1 94 ? 4.512 10.453 7.27 1 95.88 94 LYS A CA 1
ATOM 777 C C . LYS A 1 94 ? 4.852 9.453 6.168 1 95.88 94 LYS A C 1
ATOM 779 O O . LYS A 1 94 ? 4.602 9.711 4.988 1 95.88 94 LYS A O 1
ATOM 784 N N . ILE A 1 95 ? 5.387 8.32 6.52 1 97.44 95 ILE A N 1
ATOM 785 C CA . ILE A 1 95 ? 5.852 7.332 5.555 1 97.44 95 ILE A CA 1
ATOM 786 C C . ILE A 1 95 ? 5.035 6.051 5.699 1 97.44 95 ILE A C 1
ATOM 788 O O . ILE A 1 95 ? 4.812 5.57 6.816 1 97.44 95 ILE A O 1
ATOM 792 N N . VAL A 1 96 ? 4.535 5.539 4.621 1 98.19 96 VAL A N 1
ATOM 793 C CA . VAL A 1 96 ? 3.9 4.227 4.559 1 98.19 96 VAL A CA 1
ATOM 794 C C . VAL A 1 96 ? 4.684 3.318 3.615 1 98.19 96 VAL A C 1
ATOM 796 O O . VAL A 1 96 ? 4.898 3.66 2.449 1 98.19 96 VAL A O 1
ATOM 799 N N . VAL A 1 97 ? 5.129 2.211 4.113 1 98.81 97 VAL A N 1
ATOM 800 C CA . VAL A 1 97 ? 5.816 1.199 3.316 1 98.81 97 VAL A CA 1
ATOM 801 C C . VAL A 1 97 ? 4.926 -0.034 3.17 1 98.81 97 VAL A C 1
ATOM 803 O O . VAL A 1 97 ? 4.473 -0.602 4.164 1 98.81 97 VAL A O 1
ATOM 806 N N . VAL A 1 98 ? 4.637 -0.47 1.987 1 98.62 98 VAL A N 1
ATOM 807 C CA . VAL A 1 98 ? 3.848 -1.667 1.709 1 98.62 98 VAL A CA 1
ATOM 808 C C . VAL A 1 98 ? 4.707 -2.695 0.98 1 98.62 98 VAL A C 1
ATOM 810 O O . VAL A 1 98 ? 5.289 -2.398 -0.067 1 98.62 98 VAL A O 1
ATOM 813 N N . VAL A 1 99 ? 4.816 -3.848 1.533 1 98.56 99 VAL A N 1
ATOM 814 C CA . VAL A 1 99 ? 5.613 -4.91 0.935 1 98.56 99 VAL A CA 1
ATOM 815 C C . VAL A 1 99 ? 4.73 -6.121 0.642 1 98.56 99 VAL A C 1
ATOM 817 O O . VAL A 1 99 ? 3.984 -6.578 1.512 1 98.56 99 VAL A O 1
ATOM 820 N N . MET A 1 100 ? 4.785 -6.582 -0.54 1 97.75 100 MET A N 1
ATOM 821 C CA . MET A 1 100 ? 4.137 -7.824 -0.955 1 97.75 100 MET A CA 1
ATOM 822 C C . MET A 1 100 ? 5.16 -8.828 -1.469 1 97.75 100 MET A C 1
ATOM 824 O O . MET A 1 100 ? 5.918 -8.531 -2.396 1 97.75 100 MET A O 1
ATOM 828 N N . ILE A 1 101 ? 5.207 -9.953 -0.869 1 96.88 101 ILE A N 1
ATOM 829 C CA . ILE A 1 101 ? 6.102 -11.016 -1.312 1 96.88 101 ILE A CA 1
ATOM 830 C C . ILE A 1 101 ? 5.297 -12.266 -1.635 1 96.88 101 ILE A C 1
ATOM 832 O O . ILE A 1 101 ? 4.309 -12.57 -0.961 1 96.88 101 ILE A O 1
ATOM 836 N N . GLY A 1 102 ? 5.688 -13.008 -2.66 1 95.75 102 GLY A N 1
ATOM 837 C CA . GLY A 1 102 ? 4.977 -14.219 -3.045 1 95.75 102 GLY A CA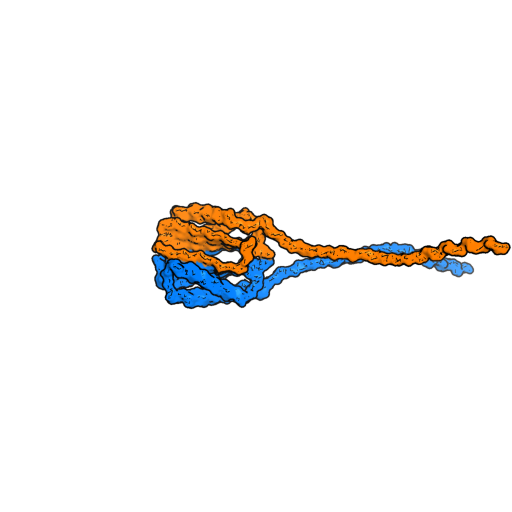 1
ATOM 838 C C . GLY A 1 102 ? 5.848 -15.211 -3.791 1 95.75 102 GLY A C 1
ATOM 839 O O . GLY A 1 102 ? 6.945 -14.867 -4.23 1 95.75 102 GLY A O 1
ATOM 840 N N . GLU A 1 103 ? 5.289 -16.344 -3.807 1 95.94 103 GLU A N 1
ATOM 841 C CA . GLU A 1 103 ? 5.934 -17.406 -4.586 1 95.94 103 GLU A CA 1
ATOM 842 C C . GLU A 1 103 ? 5.723 -17.188 -6.082 1 95.94 103 GLU A C 1
ATOM 844 O O . GLU A 1 103 ? 4.617 -16.859 -6.52 1 95.94 103 GLU A O 1
ATOM 849 N N . LYS A 1 104 ? 6.84 -17.359 -6.816 1 94.06 104 LYS A N 1
ATOM 850 C CA . LYS A 1 104 ? 6.738 -17.219 -8.266 1 94.06 104 LYS A CA 1
ATOM 851 C C . LYS A 1 104 ? 6.328 -18.531 -8.922 1 94.06 104 LYS A C 1
ATOM 853 O O . LYS A 1 104 ? 7.051 -19.531 -8.836 1 94.06 104 LYS A O 1
ATOM 858 N N . LYS A 1 105 ? 5.188 -18.578 -9.523 1 93.62 105 LYS A N 1
ATOM 859 C CA . LYS A 1 105 ? 4.672 -19.734 -10.227 1 93.62 105 LYS A CA 1
ATOM 860 C C . LYS A 1 105 ? 4.184 -19.359 -11.625 1 93.62 105 LYS A C 1
ATOM 862 O O . LYS A 1 105 ? 3.24 -19.969 -12.141 1 93.62 105 LYS A O 1
ATOM 867 N N . GLY A 1 106 ? 4.734 -18.234 -12.203 1 91.25 106 GLY A N 1
ATOM 868 C CA . GLY A 1 106 ? 4.395 -17.812 -13.555 1 91.25 106 GLY A CA 1
ATOM 869 C C . GLY A 1 106 ? 3.102 -17.016 -13.617 1 91.25 106 GLY A C 1
ATOM 870 O O . GLY A 1 106 ? 2.457 -16.953 -14.664 1 91.25 106 GLY A O 1
ATOM 871 N N . GLN A 1 107 ? 2.715 -16.469 -12.492 1 90.31 107 GLN A N 1
ATOM 872 C CA . GLN A 1 107 ? 1.473 -15.695 -12.43 1 90.31 107 GLN A CA 1
ATOM 873 C C . GLN A 1 107 ? 1.694 -14.25 -12.852 1 90.31 107 GLN A C 1
ATOM 875 O O . GLN A 1 107 ? 2.777 -13.695 -12.648 1 90.31 107 GLN A O 1
ATOM 880 N N . GLY A 1 108 ? 0.648 -13.68 -13.453 1 92 108 GLY A N 1
ATOM 881 C CA . GLY A 1 108 ? 0.609 -12.234 -13.625 1 92 108 GLY A CA 1
ATOM 882 C C . GLY A 1 108 ? 0.108 -11.5 -12.398 1 92 108 GLY A C 1
ATOM 883 O O . GLY A 1 108 ? -0.794 -11.977 -11.711 1 92 108 GLY A O 1
ATOM 884 N N . ILE A 1 109 ? 0.765 -10.414 -12.07 1 93.38 109 ILE A N 1
ATOM 885 C CA . ILE A 1 109 ? 0.343 -9.602 -10.93 1 93.38 109 ILE A CA 1
ATOM 886 C C . ILE A 1 109 ? 0.338 -8.125 -11.32 1 93.38 109 ILE A C 1
ATOM 888 O O . ILE A 1 109 ? 1.204 -7.672 -12.078 1 93.38 109 ILE A O 1
ATOM 892 N N . MET A 1 110 ? -0.634 -7.422 -10.875 1 94.69 110 MET A N 1
ATOM 893 C CA . MET A 1 110 ? -0.73 -5.977 -11.055 1 94.69 110 MET A CA 1
ATOM 894 C C . MET A 1 110 ? -0.945 -5.273 -9.719 1 94.69 110 MET A C 1
ATOM 896 O O . MET A 1 110 ? -1.853 -5.629 -8.961 1 94.69 110 MET A O 1
ATOM 900 N N . VAL A 1 111 ? -0.036 -4.312 -9.414 1 96.06 111 VAL A N 1
ATOM 901 C CA . VAL A 1 111 ? -0.17 -3.494 -8.219 1 96.06 111 VAL A CA 1
ATOM 902 C C . VAL A 1 111 ? -0.335 -2.027 -8.609 1 96.06 111 VAL A C 1
ATOM 904 O O . VAL A 1 111 ? 0.374 -1.528 -9.484 1 96.06 111 VAL A O 1
ATOM 907 N N . SER A 1 112 ? -1.291 -1.409 -8.047 1 96.38 112 SER A N 1
ATOM 908 C CA . SER A 1 112 ? -1.499 0.019 -8.266 1 96.38 112 SER A CA 1
ATOM 909 C C . SER A 1 112 ? -2.066 0.691 -7.02 1 96.38 112 SER A C 1
ATOM 911 O O . SER A 1 112 ? -2.494 0.015 -6.082 1 96.38 112 SER A O 1
ATOM 913 N N . SER A 1 113 ? -2.016 1.943 -7.055 1 97.19 113 SER A N 1
ATOM 914 C CA . SER A 1 113 ? -2.561 2.697 -5.934 1 97.19 113 SER A CA 1
ATOM 915 C C . SER A 1 113 ? -3.332 3.924 -6.41 1 97.19 113 SER A C 1
ATOM 917 O O . SER A 1 113 ? -3.145 4.379 -7.539 1 97.19 113 SER A O 1
ATOM 919 N N . ARG A 1 114 ? -4.305 4.285 -5.602 1 96.94 114 ARG A N 1
ATOM 920 C CA . ARG A 1 114 ? -5.023 5.547 -5.738 1 96.94 114 ARG A CA 1
ATOM 921 C C . ARG A 1 114 ? -4.926 6.375 -4.457 1 96.94 114 ARG A C 1
ATOM 923 O O . ARG A 1 114 ? -5.023 5.832 -3.355 1 96.94 114 ARG A O 1
ATOM 930 N N . CYS A 1 115 ? -4.66 7.723 -4.688 1 94.81 115 CYS A N 1
ATOM 931 C CA . CYS A 1 115 ? -4.426 8.57 -3.525 1 94.81 115 CYS A CA 1
ATOM 932 C C . CYS A 1 115 ? -5.246 9.852 -3.607 1 94.81 115 CYS A C 1
ATOM 934 O O . CYS A 1 115 ? -5.469 10.383 -4.695 1 94.81 115 CYS A O 1
ATOM 936 N N . SER A 1 116 ? -5.719 10.305 -2.484 1 90.25 116 SER A N 1
ATOM 937 C CA . SER A 1 116 ? -6.383 11.594 -2.387 1 90.25 116 SER A CA 1
ATOM 938 C C . SER A 1 116 ? -5.449 12.656 -1.799 1 90.25 116 SER A C 1
ATOM 940 O O . SER A 1 116 ? -5.699 13.172 -0.707 1 90.25 116 SER A O 1
ATOM 942 N N . TRP A 1 117 ? -4.277 12.945 -2.432 1 82.31 117 TRP A N 1
ATOM 943 C CA . TRP A 1 117 ? -3.266 13.836 -1.873 1 82.31 117 TRP A CA 1
ATOM 944 C C . TRP A 1 117 ? -2.822 14.867 -2.902 1 82.31 117 TRP A C 1
ATOM 946 O O . TRP A 1 117 ? -3.418 14.977 -3.975 1 82.31 117 TRP A O 1
ATOM 956 N N . ASP A 1 118 ? -2.061 15.75 -2.471 1 83.44 118 ASP A N 1
ATOM 957 C CA . ASP A 1 118 ? -1.454 16.766 -3.318 1 83.44 118 ASP A CA 1
ATOM 958 C C . ASP A 1 118 ? -0.171 16.25 -3.967 1 83.44 118 ASP A C 1
ATOM 960 O O . ASP A 1 118 ? 0.84 16.062 -3.289 1 83.44 118 ASP A O 1
ATOM 964 N N . ASP A 1 119 ? -0.238 16.172 -5.266 1 83.56 119 ASP A N 1
ATOM 965 C CA . ASP A 1 119 ? 0.868 15.547 -5.984 1 83.56 119 ASP A CA 1
ATOM 966 C C . ASP A 1 119 ? 2.1 16.453 -5.992 1 83.56 119 ASP A C 1
ATOM 968 O O . ASP A 1 119 ? 3.172 16.031 -6.441 1 83.56 119 ASP A O 1
ATOM 972 N N . ASN A 1 120 ? 2.002 17.609 -5.457 1 86.75 120 ASN A N 1
ATOM 973 C CA . ASN A 1 120 ? 3.168 18.484 -5.352 1 86.75 120 ASN A CA 1
ATOM 974 C C . ASN A 1 120 ? 4.004 18.156 -4.117 1 86.75 120 ASN A C 1
ATOM 976 O O . ASN A 1 120 ? 5.219 18.359 -4.113 1 86.75 120 ASN A O 1
ATOM 980 N N . LEU A 1 121 ? 3.361 17.719 -3.066 1 91 121 LEU A N 1
ATOM 981 C CA . LEU A 1 121 ? 4.035 17.469 -1.797 1 91 121 LEU A CA 1
ATOM 982 C C . LEU A 1 121 ? 4.078 15.984 -1.478 1 91 121 LEU A C 1
ATOM 984 O O . LEU A 1 121 ? 5.062 15.484 -0.93 1 91 121 LEU A O 1
ATOM 988 N N . ASP A 1 122 ? 3.053 15.312 -1.831 1 94.75 122 ASP A N 1
ATOM 989 C CA . ASP A 1 122 ? 2.99 13.867 -1.609 1 94.75 122 ASP A CA 1
ATOM 990 C C . ASP A 1 122 ? 3.539 13.102 -2.812 1 94.75 122 ASP A C 1
ATOM 992 O O . ASP A 1 122 ? 3.402 13.547 -3.953 1 94.75 122 ASP A O 1
ATOM 996 N N . ASN A 1 123 ? 4.168 12.047 -2.621 1 96.56 123 ASN A N 1
ATOM 997 C CA . ASN A 1 123 ? 4.664 11.219 -3.713 1 96.56 123 ASN A CA 1
ATOM 998 C C . ASN A 1 123 ? 4.879 9.773 -3.268 1 96.56 123 ASN A C 1
ATOM 1000 O O . ASN A 1 123 ? 4.598 9.422 -2.119 1 96.56 123 ASN A O 1
ATOM 1004 N N . TYR A 1 124 ? 5.227 8.961 -4.199 1 97.44 124 TYR A N 1
ATOM 1005 C CA . TYR A 1 124 ? 5.484 7.562 -3.885 1 97.44 124 TYR A CA 1
ATOM 1006 C C . TYR A 1 124 ? 6.512 6.969 -4.844 1 97.44 124 TYR A C 1
ATOM 1008 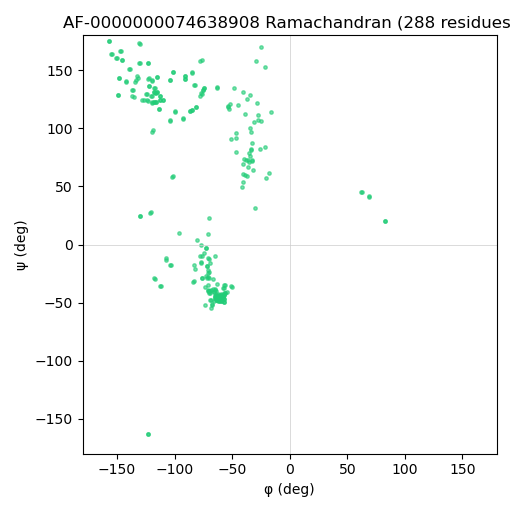O O . TYR A 1 124 ? 6.773 7.535 -5.906 1 97.44 124 TYR A O 1
ATOM 1016 N N . VAL A 1 125 ? 7.109 5.879 -4.438 1 98 125 VAL A N 1
ATOM 1017 C CA . VAL A 1 125 ? 7.938 5.047 -5.301 1 98 125 VAL A CA 1
ATOM 1018 C C . VAL A 1 125 ? 7.512 3.586 -5.18 1 98 125 VAL A C 1
ATOM 1020 O O . VAL A 1 125 ? 6.887 3.195 -4.191 1 98 125 VAL A O 1
ATOM 1023 N N . SER A 1 126 ? 7.809 2.818 -6.211 1 98.12 126 SER A N 1
ATOM 1024 C CA . SER A 1 126 ? 7.547 1.382 -6.199 1 98.12 126 SER A CA 1
ATOM 1025 C C . SER A 1 126 ? 8.656 0.613 -6.906 1 98.12 126 SER A C 1
ATOM 1027 O O . SER A 1 126 ? 9.195 1.079 -7.914 1 98.12 126 SER A O 1
ATOM 1029 N N . HIS A 1 127 ? 8.977 -0.462 -6.348 1 98.38 127 HIS A N 1
ATOM 1030 C CA . HIS A 1 127 ? 9.984 -1.347 -6.93 1 98.38 127 HIS A CA 1
ATOM 1031 C C . HIS A 1 127 ? 9.539 -2.805 -6.855 1 98.38 127 HIS A C 1
ATOM 1033 O O . HIS A 1 127 ? 9 -3.242 -5.84 1 98.38 127 HIS A O 1
ATOM 1039 N N . THR A 1 128 ? 9.68 -3.506 -7.961 1 97.38 128 THR A N 1
ATOM 1040 C CA . THR A 1 128 ? 9.367 -4.93 -8.016 1 97.38 128 THR A CA 1
ATOM 1041 C C . THR A 1 128 ? 10.625 -5.75 -8.297 1 97.38 128 THR A C 1
ATOM 1043 O O . THR A 1 128 ? 11.391 -5.422 -9.195 1 97.38 128 THR A O 1
ATOM 1046 N N . PHE A 1 129 ? 10.742 -6.727 -7.477 1 97.5 129 PHE A N 1
ATOM 1047 C CA . PHE A 1 129 ? 11.828 -7.691 -7.613 1 97.5 129 PHE A CA 1
ATOM 1048 C C . PHE A 1 129 ? 11.281 -9.078 -7.941 1 97.5 129 PHE A C 1
ATOM 1050 O O . PHE A 1 129 ? 10.18 -9.43 -7.516 1 97.5 129 PHE A O 1
ATOM 1057 N N . GLN A 1 130 ? 12.039 -9.742 -8.742 1 95.56 130 GLN A N 1
ATOM 1058 C CA . GLN A 1 130 ? 11.688 -11.141 -8.93 1 95.56 130 GLN A CA 1
ATOM 1059 C C . GLN A 1 130 ? 12.93 -11.992 -9.188 1 95.56 130 GLN A C 1
ATOM 1061 O O . GLN A 1 130 ? 13.883 -11.531 -9.812 1 95.56 130 GLN A O 1
ATOM 1066 N N . ASN A 1 131 ? 12.992 -13.156 -8.711 1 93.19 131 ASN A N 1
ATOM 1067 C CA . ASN A 1 131 ? 13.922 -14.219 -9.102 1 93.19 131 ASN A CA 1
ATOM 1068 C C . ASN A 1 131 ? 13.172 -15.477 -9.539 1 93.19 131 ASN A C 1
ATOM 1070 O O . ASN A 1 131 ? 12 -15.414 -9.898 1 93.19 131 ASN A O 1
ATOM 1074 N N . LYS A 1 132 ? 13.797 -16.625 -9.602 1 91.69 132 LYS A N 1
ATOM 1075 C CA . LYS A 1 132 ? 13.164 -17.844 -10.109 1 91.69 132 LYS A CA 1
ATOM 1076 C C . LYS A 1 132 ? 12.125 -18.375 -9.133 1 91.69 132 LYS A C 1
ATOM 1078 O O . LYS A 1 132 ? 11.211 -19.094 -9.531 1 91.69 132 LYS A O 1
ATOM 1083 N N . GLN A 1 133 ? 12.18 -17.969 -7.887 1 93.5 133 GLN A N 1
ATOM 1084 C CA . GLN A 1 133 ? 11.391 -18.641 -6.859 1 93.5 133 GLN A CA 1
ATOM 1085 C C . GLN A 1 133 ? 10.367 -17.703 -6.238 1 93.5 133 GLN A C 1
ATOM 1087 O O . GLN A 1 133 ? 9.328 -18.141 -5.734 1 93.5 133 GLN A O 1
ATOM 1092 N N . LEU A 1 134 ? 10.703 -16.391 -6.219 1 96 134 LEU A N 1
ATOM 1093 C CA . LEU A 1 134 ? 9.781 -15.5 -5.527 1 96 134 LEU A CA 1
ATOM 1094 C C . LEU A 1 134 ? 9.727 -14.141 -6.219 1 96 134 LEU A C 1
ATOM 1096 O O . LEU A 1 134 ? 10.578 -13.82 -7.051 1 96 134 LEU A O 1
ATOM 1100 N N . PHE A 1 135 ? 8.703 -13.391 -6.02 1 96.12 135 PHE A N 1
ATOM 1101 C CA . PHE A 1 135 ? 8.586 -11.992 -6.41 1 96.12 135 PHE A CA 1
ATOM 1102 C C . PHE A 1 135 ? 8.266 -11.117 -5.203 1 96.12 135 PHE A C 1
ATOM 1104 O O . PHE A 1 135 ? 7.777 -11.609 -4.184 1 96.12 135 PHE A O 1
ATOM 1111 N N . CYS A 1 136 ? 8.594 -9.898 -5.32 1 97.62 136 CYS A N 1
ATOM 1112 C CA . CYS A 1 136 ? 8.336 -8.93 -4.258 1 97.62 136 CYS A CA 1
ATOM 1113 C C . CYS A 1 136 ? 8.086 -7.543 -4.828 1 97.62 136 CYS A C 1
ATOM 1115 O O . CYS A 1 136 ? 8.828 -7.086 -5.703 1 97.62 136 CYS A O 1
ATOM 1117 N N . THR A 1 137 ? 7.051 -6.938 -4.449 1 98 137 THR A N 1
ATOM 1118 C CA . THR A 1 137 ? 6.793 -5.531 -4.738 1 98 137 THR A CA 1
ATOM 1119 C C . THR A 1 137 ? 6.824 -4.707 -3.455 1 98 137 THR A C 1
ATOM 1121 O O . THR A 1 137 ? 6.207 -5.078 -2.455 1 98 137 THR A O 1
ATOM 1124 N N . CYS A 1 138 ? 7.578 -3.684 -3.463 1 98.75 138 CYS A N 1
ATOM 1125 C CA . CYS A 1 138 ? 7.664 -2.76 -2.338 1 98.75 138 CYS A CA 1
ATOM 1126 C C . CYS A 1 138 ? 7.344 -1.335 -2.773 1 98.75 138 CYS A C 1
ATOM 1128 O O . CYS A 1 138 ? 7.953 -0.814 -3.709 1 98.75 138 CYS A O 1
ATOM 1130 N N . SER A 1 139 ? 6.395 -0.74 -2.143 1 98.69 139 SER A N 1
ATOM 1131 C CA . SER A 1 139 ? 6.008 0.641 -2.41 1 98.69 139 SER A CA 1
ATOM 1132 C C . SER A 1 139 ? 6.164 1.51 -1.168 1 98.69 139 SER A C 1
ATOM 1134 O O . SER A 1 139 ? 5.871 1.068 -0.054 1 98.69 139 SER A O 1
ATOM 1136 N N . VAL A 1 140 ? 6.613 2.715 -1.394 1 98.75 140 VAL A N 1
ATOM 1137 C CA . VAL A 1 140 ? 6.762 3.686 -0.314 1 98.75 140 VAL A CA 1
ATOM 1138 C C . VAL A 1 140 ? 5.988 4.957 -0.649 1 98.75 140 VAL A C 1
ATOM 1140 O O . VAL A 1 140 ? 6.148 5.523 -1.733 1 98.75 140 VAL A O 1
ATOM 1143 N N . TYR A 1 141 ? 5.191 5.375 0.292 1 98.19 141 TYR A N 1
ATOM 1144 C CA . TYR A 1 141 ? 4.418 6.605 0.15 1 98.19 141 TYR A CA 1
ATOM 1145 C C . TYR A 1 141 ? 4.895 7.664 1.137 1 98.19 141 TYR A C 1
ATOM 1147 O O . TYR A 1 141 ? 5 7.402 2.336 1 98.19 141 TYR A O 1
ATOM 1155 N N . GLY A 1 142 ? 5.258 8.812 0.677 1 97.12 142 GLY A N 1
ATOM 1156 C CA . GLY A 1 142 ? 5.508 9.992 1.489 1 97.12 142 GLY A CA 1
ATOM 1157 C C . GLY A 1 142 ? 4.348 10.961 1.499 1 97.12 142 GLY A C 1
ATOM 1158 O O . GLY A 1 142 ? 4.066 11.617 0.49 1 97.12 142 GLY A O 1
ATOM 1159 N N . ILE A 1 143 ? 3.746 11.133 2.658 1 96.25 143 ILE A N 1
ATOM 1160 C CA . ILE A 1 143 ? 2.539 11.945 2.789 1 96.25 143 ILE A CA 1
ATOM 1161 C C . ILE A 1 143 ? 2.84 13.188 3.623 1 96.25 143 ILE A C 1
ATOM 1163 O O . ILE A 1 143 ? 3.102 13.086 4.824 1 96.25 143 ILE A O 1
ATOM 1167 N N . TYR A 1 144 ? 2.699 14.336 2.977 1 94.56 144 TYR A N 1
ATOM 1168 C CA . TYR A 1 144 ? 3.043 15.602 3.617 1 94.56 144 TYR A CA 1
ATOM 1169 C C . TYR A 1 144 ? 1.98 16 4.633 1 94.56 144 TYR A C 1
ATOM 1171 O O . TYR A 1 144 ? 0.783 15.953 4.34 1 94.56 144 TYR A O 1
ATOM 1179 N N . GLN A 1 145 ? 2.523 16.391 5.82 1 88.88 145 GLN A N 1
ATOM 1180 C CA . GLN A 1 145 ? 1.647 16.891 6.875 1 88.88 145 GLN A CA 1
ATOM 1181 C C . GLN A 1 145 ? 1.524 18.406 6.809 1 88.88 145 GLN A C 1
ATOM 1183 O O . GLN A 1 145 ? 2.521 19.125 6.93 1 88.88 145 GLN A O 1
ATOM 1188 N N . GLU A 1 146 ? 0.42 18.828 6.406 1 76.69 146 GLU A N 1
ATOM 1189 C CA . GLU A 1 146 ? 0.223 20.266 6.324 1 76.69 146 GLU A CA 1
ATOM 1190 C C . GLU A 1 146 ? 0.319 20.922 7.703 1 76.69 146 GLU A C 1
ATOM 1192 O O . GLU A 1 146 ? -0.015 20.297 8.711 1 76.69 146 GLU A O 1
ATOM 1197 N N . MET B 1 1 ? -9.859 80.5 82.062 1 21.09 1 MET B N 1
ATOM 1198 C CA . MET B 1 1 ? -8.789 80.25 81.125 1 21.09 1 MET B CA 1
ATOM 1199 C C . MET B 1 1 ? -9.07 79 80.25 1 21.09 1 MET B C 1
ATOM 1201 O O . MET B 1 1 ? -8.383 78.75 79.312 1 21.09 1 MET B O 1
ATOM 1205 N N . ALA B 1 2 ? -9.969 78.062 80.562 1 25.5 2 ALA B N 1
ATOM 1206 C CA . ALA B 1 2 ? -9.914 76.625 80.25 1 25.5 2 ALA B CA 1
ATOM 1207 C C . ALA B 1 2 ? -10.438 76.375 78.812 1 25.5 2 ALA B C 1
ATOM 1209 O O . ALA B 1 2 ? -10.469 75.25 78.375 1 25.5 2 ALA B O 1
ATOM 1210 N N . SER B 1 3 ? -11.164 77.312 78.188 1 27.02 3 SER B N 1
ATOM 1211 C CA . SER B 1 3 ? -12.125 77 77.125 1 27.02 3 SER B CA 1
ATOM 1212 C C . SER B 1 3 ? -11.414 76.688 75.812 1 27.02 3 SER B C 1
ATOM 1214 O O . SER B 1 3 ? -12.055 76.625 74.75 1 27.02 3 SER B O 1
ATOM 1216 N N . ARG B 1 4 ? -10.047 76.875 75.562 1 26.44 4 ARG B N 1
ATOM 1217 C CA . ARG B 1 4 ? -9.266 77.062 74.375 1 26.44 4 ARG B CA 1
ATOM 1218 C C . ARG B 1 4 ? -9.266 75.812 73.5 1 26.44 4 ARG B C 1
ATOM 1220 O O . ARG B 1 4 ? -8.93 75.875 72.312 1 26.44 4 ARG B O 1
ATOM 1227 N N . ARG B 1 5 ? -9.211 74.5 74 1 24.97 5 ARG B N 1
ATOM 1228 C CA . ARG B 1 5 ? -8.406 73.438 73.375 1 24.97 5 ARG B CA 1
ATOM 1229 C C . ARG B 1 5 ? -9.148 72.812 72.188 1 24.97 5 ARG B C 1
ATOM 1231 O O . ARG B 1 5 ? -8.641 71.812 71.625 1 24.97 5 ARG B O 1
ATOM 1238 N N . PHE B 1 6 ? -10.469 72.875 72 1 27.91 6 PHE B N 1
ATOM 1239 C CA . PHE B 1 6 ? -11.266 71.938 71.188 1 27.91 6 PHE B CA 1
ATOM 1240 C C . PHE B 1 6 ? -10.984 72.125 69.688 1 27.91 6 PHE B C 1
ATOM 1242 O O . PHE B 1 6 ? -11.438 71.312 68.875 1 27.91 6 PHE B O 1
ATOM 1249 N N . ALA B 1 7 ? -10.477 73.25 69.125 1 26.58 7 ALA B N 1
ATOM 1250 C CA . ALA B 1 7 ? -10.625 73.688 67.75 1 26.58 7 ALA B CA 1
ATOM 1251 C C . ALA B 1 7 ? -9.82 72.812 66.812 1 26.58 7 ALA B C 1
ATOM 1253 O O . ALA B 1 7 ? -10.125 72.75 65.625 1 26.58 7 ALA B O 1
ATOM 1254 N N . LYS B 1 8 ? -8.625 72.375 67.125 1 27.03 8 LYS B N 1
ATOM 1255 C CA . LYS B 1 8 ? -7.566 72.25 66.125 1 27.03 8 LYS B CA 1
ATOM 1256 C C . LYS B 1 8 ? -7.809 71.062 65.188 1 27.03 8 LYS B C 1
ATOM 1258 O O . LYS B 1 8 ? -7.512 71.125 64 1 27.03 8 LYS B O 1
ATOM 1263 N N . LYS B 1 9 ? -8.055 69.812 65.625 1 30.48 9 LYS B N 1
ATOM 1264 C CA . LYS B 1 9 ? -7.547 68.562 64.938 1 30.48 9 LYS B CA 1
ATOM 1265 C C . LYS B 1 9 ? -8.367 68.25 63.688 1 30.48 9 LYS B C 1
ATOM 1267 O O . LYS B 1 9 ? -8.141 67.25 63.062 1 30.48 9 LYS B O 1
ATOM 1272 N N . LEU B 1 10 ? -9.383 68.938 63.25 1 30.16 10 LEU B N 1
ATOM 1273 C CA . LEU B 1 10 ? -10.258 68.625 62.125 1 30.16 10 LEU B CA 1
ATOM 1274 C C . LEU B 1 10 ? -9.484 68.562 60.812 1 30.16 10 LEU B C 1
ATOM 1276 O O . LEU B 1 10 ? -9.828 67.812 59.906 1 30.16 10 LEU B O 1
ATOM 1280 N N . MET B 1 11 ? -8.609 69.562 60.562 1 28.12 11 MET B N 1
ATOM 1281 C CA . MET B 1 11 ? -8.227 69.875 59.188 1 28.12 11 MET B CA 1
ATOM 1282 C C . MET B 1 11 ? -7.488 68.688 58.531 1 28.12 11 MET B C 1
ATOM 1284 O O . MET B 1 11 ? -7.387 68.625 57.312 1 28.12 11 MET B O 1
ATOM 1288 N N . GLY B 1 12 ? -6.688 67.875 59.188 1 28.97 12 GLY B N 1
ATOM 1289 C CA . GLY B 1 12 ? -5.566 67.188 58.562 1 28.97 12 GLY B CA 1
ATOM 1290 C C . GLY B 1 12 ? -5.988 66.125 57.625 1 28.97 12 GLY B C 1
ATOM 1291 O O . GLY B 1 12 ? -5.152 65.5 56.938 1 28.97 12 GLY B O 1
ATOM 1292 N N . ARG B 1 13 ? -7.117 65.5 57.656 1 28.55 13 ARG B N 1
ATOM 1293 C CA . ARG B 1 13 ? -7.281 64.188 57.062 1 28.55 13 ARG B CA 1
ATOM 1294 C C . ARG B 1 13 ? -7.41 64.25 55.562 1 28.55 13 ARG B C 1
ATOM 1296 O O . ARG B 1 13 ? -7.648 63.25 54.906 1 28.55 13 ARG B O 1
ATOM 1303 N N . ALA B 1 14 ? -7.562 65.375 54.969 1 27.75 14 ALA B N 1
ATOM 1304 C CA . ALA B 1 14 ? -7.988 65.375 53.562 1 27.75 14 ALA B CA 1
ATOM 1305 C C . ALA B 1 14 ? -6.945 64.75 52.656 1 27.75 14 ALA B C 1
ATOM 1307 O O . ALA B 1 14 ? -7.258 64.312 51.562 1 27.75 14 ALA B O 1
ATOM 1308 N N . LEU B 1 15 ? -5.711 65 52.938 1 29.69 15 LEU B N 1
ATOM 1309 C CA . LEU B 1 15 ? -4.773 64.75 51.844 1 29.69 15 LEU B CA 1
ATOM 1310 C C . LEU B 1 15 ? -4.66 63.25 51.594 1 29.69 15 LEU B C 1
ATOM 1312 O O . LEU B 1 15 ? -3.693 62.625 52.031 1 29.69 15 LEU B O 1
ATOM 1316 N N . GLU B 1 16 ? -5.645 62.469 51.969 1 25.2 16 GLU B N 1
ATOM 1317 C CA . GLU B 1 16 ? -5.418 61.062 51.781 1 25.2 16 GLU B CA 1
ATOM 1318 C C . GLU B 1 16 ? -4.988 60.781 50.344 1 25.2 16 GLU B C 1
ATOM 1320 O O . GLU B 1 16 ? -5.508 61.375 49.406 1 25.2 16 GLU B O 1
ATOM 1325 N N . LYS B 1 17 ? -3.729 60.156 50.188 1 28.69 17 LYS B N 1
ATOM 1326 C CA . LYS B 1 17 ? -2.918 59.688 49.062 1 28.69 17 LYS B CA 1
ATOM 1327 C C . LYS B 1 17 ? -3.76 58.875 48.062 1 28.69 17 LYS B C 1
ATOM 1329 O O . LYS B 1 17 ? -4.418 57.906 48.469 1 28.69 17 LYS B O 1
ATOM 1334 N N . ARG B 1 18 ? -4.25 59.5 47 1 30.75 18 ARG B N 1
ATOM 1335 C CA . ARG B 1 18 ? -4.73 58.844 45.781 1 30.75 18 ARG B CA 1
ATOM 1336 C C . ARG B 1 18 ? -3.811 57.688 45.375 1 30.75 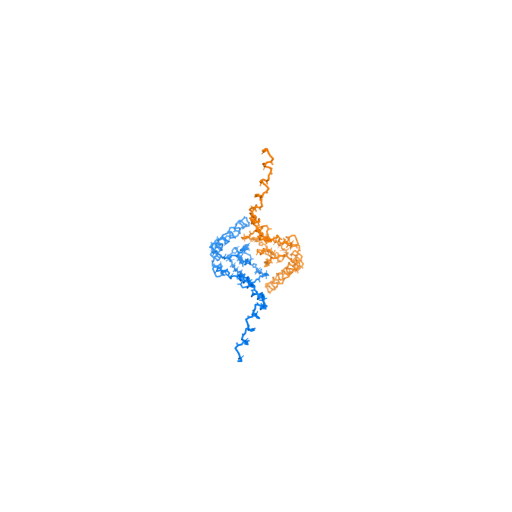18 ARG B C 1
ATOM 1338 O O . ARG B 1 18 ? -2.75 57.906 44.812 1 30.75 18 ARG B O 1
ATOM 1345 N N . GLU B 1 19 ? -3.467 56.781 46.312 1 28.67 19 GLU B N 1
ATOM 1346 C CA . GLU B 1 19 ? -2.709 55.688 45.75 1 28.67 19 GLU B CA 1
ATOM 1347 C C . GLU B 1 19 ? -3.406 55.094 44.531 1 28.67 19 GLU B C 1
ATOM 1349 O O . GLU B 1 19 ? -4.594 54.75 44.594 1 28.67 19 GLU B O 1
ATOM 1354 N N . SER B 1 20 ? -3.098 55.594 43.312 1 31.42 20 SER B N 1
ATOM 1355 C CA . SER B 1 20 ? -3.443 55 42.031 1 31.42 20 SER B CA 1
ATOM 1356 C C . SER B 1 20 ? -3.385 53.469 42.062 1 31.42 20 SER B C 1
ATOM 1358 O O . SER B 1 20 ? -2.326 52.906 42.344 1 31.42 20 SER B O 1
ATOM 1360 N N . THR B 1 21 ? -4.293 52.844 42.688 1 30.17 21 THR B N 1
ATOM 1361 C CA . THR B 1 21 ? -4.469 51.406 42.5 1 30.17 21 THR B CA 1
ATOM 1362 C C . THR B 1 21 ? -4.301 51 41.031 1 30.17 21 THR B C 1
ATOM 1364 O O . THR B 1 21 ? -5.133 51.344 40.219 1 30.17 21 THR B O 1
ATOM 1367 N N . ILE B 1 22 ? -3.15 51.219 40.406 1 33.59 22 ILE B N 1
ATOM 1368 C CA . ILE B 1 22 ? -2.846 50.562 39.125 1 33.59 22 ILE B CA 1
ATOM 1369 C C . ILE B 1 22 ? -3.383 49.125 39.125 1 33.59 22 ILE B C 1
ATOM 1371 O O . ILE B 1 22 ? -2.959 48.312 39.938 1 33.59 22 ILE B O 1
ATOM 1375 N N . GLY B 1 23 ? -4.738 48.938 39.031 1 29.16 23 GLY B N 1
ATOM 1376 C CA . GLY B 1 23 ? -5.527 47.719 38.906 1 29.16 23 GLY B CA 1
ATOM 1377 C C . GLY B 1 23 ? -4.773 46.594 38.188 1 29.16 23 GLY B C 1
ATOM 1378 O O . GLY B 1 23 ? -3.754 46.844 37.562 1 29.16 23 GLY B O 1
ATOM 1379 N N . ASP B 1 24 ? -5.18 45.312 38.406 1 34 24 ASP B N 1
ATOM 1380 C CA . ASP B 1 24 ? -4.879 43.906 38.125 1 34 24 ASP B CA 1
ATOM 1381 C C . ASP B 1 24 ? -4.539 43.719 36.656 1 34 24 ASP B C 1
ATOM 1383 O O . ASP B 1 24 ? -5.008 44.469 35.812 1 34 24 ASP B O 1
ATOM 1387 N N . GLY B 1 25 ? -3.301 43.219 36.375 1 33.56 25 GLY B N 1
ATOM 1388 C CA . GLY B 1 25 ? -2.762 42.75 35.094 1 33.56 25 GLY B CA 1
ATOM 1389 C C . GLY B 1 25 ? -3.826 42.219 34.156 1 33.56 25 GLY B C 1
ATOM 1390 O O . GLY B 1 25 ? -4.875 41.75 34.625 1 33.56 25 GLY B O 1
ATOM 1391 N N . ALA B 1 26 ? -4.062 42.938 33.062 1 37.56 26 ALA B N 1
ATOM 1392 C CA . ALA B 1 26 ? -4.938 42.375 32.031 1 37.56 26 ALA B CA 1
ATOM 1393 C C . ALA B 1 26 ? -4.852 40.875 31.984 1 37.56 26 ALA B C 1
ATOM 1395 O O . ALA B 1 26 ? -3.777 40.281 32.188 1 37.56 26 ALA B O 1
ATOM 1396 N N . PRO B 1 27 ? -5.875 40.156 32.5 1 37.91 27 PRO B N 1
ATOM 1397 C CA . PRO B 1 27 ? -5.73 38.719 32.281 1 37.91 27 PRO B CA 1
ATOM 1398 C C . PRO B 1 27 ? -5.047 38.375 30.953 1 37.91 27 PRO B C 1
ATOM 1400 O O . PRO B 1 27 ? -5.301 39.031 29.938 1 37.91 27 PRO B O 1
ATOM 1403 N N . GLN B 1 28 ? -3.732 38.125 30.969 1 37.69 28 GLN B N 1
ATOM 1404 C CA . GLN B 1 28 ? -3.121 37.5 29.781 1 37.69 28 GLN B CA 1
ATOM 1405 C C . GLN B 1 28 ? -4.086 36.531 29.094 1 37.69 28 GLN B C 1
ATOM 1407 O O . GLN B 1 28 ? -4.598 35.625 29.734 1 37.69 28 GLN B O 1
ATOM 1412 N N . VAL B 1 29 ? -4.934 37.094 28.312 1 36.56 29 VAL B N 1
ATOM 1413 C CA . VAL B 1 29 ? -5.66 36.125 27.516 1 36.56 29 VAL B CA 1
ATOM 1414 C C . VAL B 1 29 ? -4.703 35.031 27.047 1 36.56 29 VAL B C 1
ATOM 1416 O O . VAL B 1 29 ? -3.736 35.312 26.328 1 36.56 29 VAL B O 1
ATOM 1419 N N . HIS B 1 30 ? -4.234 34.188 28 1 36.19 30 HIS B N 1
ATOM 1420 C CA . HIS B 1 30 ? -3.672 32.969 27.438 1 36.19 30 HIS B CA 1
ATOM 1421 C C . HIS B 1 30 ? -4.434 32.531 26.188 1 36.19 30 HIS B C 1
ATOM 1423 O O . HIS B 1 30 ? -5.645 32.312 26.234 1 36.19 30 HIS B O 1
ATOM 1429 N N . TYR B 1 31 ? -4.168 33.219 25.141 1 36.38 31 TYR B N 1
ATOM 1430 C CA . TYR B 1 31 ? -4.641 32.5 23.953 1 36.38 31 TYR B CA 1
ATOM 1431 C C . TYR B 1 31 ? -4.422 30.984 24.109 1 36.38 31 TYR B C 1
ATOM 1433 O O . TYR B 1 31 ? -3.285 30.531 24.25 1 36.38 31 TYR B O 1
ATOM 1441 N N . GLU B 1 32 ? -4.992 30.375 25.125 1 38.47 32 GLU B N 1
ATOM 1442 C CA . GLU B 1 32 ? -4.859 28.922 24.938 1 38.47 32 GLU B CA 1
ATOM 1443 C C . GLU B 1 32 ? -4.906 28.547 23.469 1 38.47 32 GLU B C 1
ATOM 1445 O O . GLU B 1 32 ? -5.828 28.953 22.75 1 38.47 32 GLU B O 1
ATOM 1450 N N . PRO B 1 33 ? -3.676 28.703 22.719 1 39.19 33 PRO B N 1
ATOM 1451 C CA . PRO B 1 33 ? -3.9 28.141 21.391 1 39.19 33 PRO B CA 1
ATOM 1452 C C . PRO B 1 33 ? -5.055 27.141 21.359 1 39.19 33 PRO B C 1
ATOM 1454 O O . PRO B 1 33 ? -5.168 26.297 22.25 1 39.19 33 PRO B O 1
ATOM 1457 N N . THR B 1 34 ? -6.199 27.5 21.234 1 44.69 34 THR B N 1
ATOM 1458 C CA . THR B 1 34 ? -7.195 26.484 20.938 1 44.69 34 THR B CA 1
ATOM 1459 C C . THR B 1 34 ? -6.57 25.328 20.141 1 44.69 34 THR B C 1
ATOM 1461 O O . THR B 1 34 ? -6.359 25.453 18.938 1 44.69 34 THR B O 1
ATOM 1464 N N . TYR B 1 35 ? -5.227 25 20.344 1 43.88 35 TYR B N 1
ATOM 1465 C CA . TYR B 1 35 ? -4.723 23.766 19.734 1 43.88 35 TYR B CA 1
ATOM 1466 C C . TYR B 1 35 ? -5.863 22.812 19.406 1 43.88 35 TYR B C 1
ATOM 1468 O O . TYR B 1 35 ? -6.559 22.328 20.297 1 43.88 35 TYR B O 1
ATOM 1476 N N . ARG B 1 36 ? -6.695 23.141 18.734 1 44.97 36 ARG B N 1
ATOM 1477 C CA . ARG B 1 36 ? -7.852 22.375 18.25 1 44.97 36 ARG B CA 1
ATOM 1478 C C . ARG B 1 36 ? -7.594 20.875 18.328 1 44.97 36 ARG B C 1
ATOM 1480 O O . ARG B 1 36 ? -6.461 20.438 18.141 1 44.97 36 ARG B O 1
ATOM 1487 N N . LEU B 1 37 ? -8.766 19.984 18.484 1 52.81 37 LEU B N 1
ATOM 1488 C CA . LEU B 1 37 ? -9.742 18.938 18.781 1 52.81 37 LEU B CA 1
ATOM 1489 C C . LEU B 1 37 ? -9.562 17.734 17.844 1 52.81 37 LEU B C 1
ATOM 1491 O O . LEU B 1 37 ? -9.039 17.891 16.734 1 52.81 37 LEU B O 1
ATOM 1495 N N . GLU B 1 38 ? -9.445 16.594 18.328 1 61.88 38 GLU B N 1
ATOM 1496 C CA . GLU B 1 38 ? -9.633 15.336 17.609 1 61.88 38 GLU B CA 1
ATOM 1497 C C . GLU B 1 38 ? -10.625 15.5 16.469 1 61.88 38 GLU B C 1
ATOM 1499 O O . GLU B 1 38 ? -11.57 16.281 16.562 1 61.88 38 GLU B O 1
ATOM 1504 N N . PRO B 1 39 ? -10.133 15.188 15.258 1 64.69 39 PRO B N 1
ATOM 1505 C CA . PRO B 1 39 ? -11.141 15.188 14.195 1 64.69 39 PRO B CA 1
ATOM 1506 C C . PRO B 1 39 ? -12.508 14.719 14.68 1 64.69 39 PRO B C 1
ATOM 1508 O O . PRO B 1 39 ? -12.602 13.844 15.539 1 64.69 39 PRO B O 1
ATOM 1511 N N . LYS B 1 40 ? -13.523 15.492 14.406 1 70.56 40 LYS B N 1
ATOM 1512 C CA . LYS B 1 40 ? -14.891 15.102 14.727 1 70.56 40 LYS B CA 1
ATOM 1513 C C . LYS B 1 40 ? -15.227 13.742 14.117 1 70.56 40 LYS B C 1
ATOM 1515 O O . LYS B 1 40 ? -15.852 12.898 14.773 1 70.56 40 LYS B O 1
ATOM 1520 N N . GLN B 1 41 ? -14.781 13.5 12.867 1 89.38 41 GLN B N 1
ATOM 1521 C CA . GLN B 1 41 ? -15.008 12.203 12.234 1 89.38 41 GLN B CA 1
ATOM 1522 C C . GLN B 1 41 ? -13.688 11.531 11.875 1 89.38 41 GLN B C 1
ATOM 1524 O O . GLN B 1 41 ? -13.07 11.852 10.859 1 89.38 41 GLN B O 1
ATOM 1529 N N . LYS B 1 42 ? -13.281 10.68 12.742 1 92.94 42 LYS B N 1
ATOM 1530 C CA . LYS B 1 42 ? -12.031 9.953 12.57 1 92.94 42 LYS B CA 1
ATOM 1531 C C . LYS B 1 42 ? -12.18 8.836 11.539 1 92.94 42 LYS B C 1
ATOM 1533 O O . LYS B 1 42 ? -13.289 8.383 11.258 1 92.94 42 LYS B O 1
ATOM 1538 N N . PHE B 1 43 ? -11.078 8.469 11.039 1 96.62 43 PHE B N 1
ATOM 1539 C CA . PHE B 1 43 ? -11.047 7.297 10.18 1 96.62 43 PHE B CA 1
ATOM 1540 C C . PHE B 1 43 ? -11.68 6.094 10.875 1 96.62 43 PHE B C 1
ATOM 1542 O O . PHE B 1 43 ? -11.242 5.699 11.953 1 96.62 43 PHE B O 1
ATOM 1549 N N . ASN B 1 44 ? -12.727 5.598 10.289 1 97.06 44 ASN B N 1
ATOM 1550 C CA . ASN B 1 44 ? -13.477 4.488 10.875 1 97.06 44 ASN B CA 1
ATOM 1551 C C . ASN B 1 44 ? -13.172 3.172 10.164 1 97.06 44 ASN B C 1
ATOM 1553 O O . ASN B 1 44 ? -13.656 2.934 9.055 1 97.06 44 ASN B O 1
ATOM 1557 N N . THR B 1 45 ? -12.453 2.33 10.766 1 97.31 45 THR B N 1
ATOM 1558 C CA . THR B 1 45 ? -11.945 1.115 10.141 1 97.31 45 THR B CA 1
ATOM 1559 C C . THR B 1 45 ? -13.094 0.184 9.75 1 97.31 45 THR B C 1
ATOM 1561 O O . THR B 1 45 ? -13.047 -0.461 8.703 1 97.31 45 THR B O 1
ATOM 1564 N N . ALA B 1 46 ? -14.109 0.068 10.578 1 97.75 46 ALA B N 1
ATOM 1565 C CA . ALA B 1 46 ? -15.234 -0.828 10.297 1 97.75 46 ALA B CA 1
ATOM 1566 C C . ALA B 1 46 ? -15.977 -0.393 9.039 1 97.75 46 ALA B C 1
ATOM 1568 O O . ALA B 1 46 ? -16.281 -1.217 8.172 1 97.75 46 ALA B O 1
ATOM 1569 N N . ARG B 1 47 ? -16.281 0.891 8.953 1 98 47 ARG B N 1
ATOM 1570 C CA . ARG B 1 47 ? -16.984 1.427 7.797 1 98 47 ARG B CA 1
ATOM 1571 C C . ARG B 1 47 ? -16.156 1.267 6.523 1 98 47 ARG B C 1
ATOM 1573 O O . ARG B 1 47 ? -16.688 0.888 5.477 1 98 47 ARG B O 1
ATOM 1580 N N . VAL B 1 48 ? -14.875 1.571 6.633 1 98.69 48 VAL B N 1
ATOM 1581 C CA . VAL B 1 48 ? -14 1.494 5.469 1 98.69 48 VAL B CA 1
ATOM 1582 C C . VAL B 1 48 ? -13.867 0.041 5.016 1 98.69 48 VAL B C 1
ATOM 1584 O O . VAL B 1 48 ? -13.938 -0.252 3.82 1 98.69 48 VAL B O 1
ATOM 1587 N N . LEU B 1 49 ? -13.742 -0.87 5.977 1 98.75 49 LEU B N 1
ATOM 1588 C CA . LEU B 1 49 ? -13.625 -2.283 5.633 1 98.75 49 LEU B CA 1
ATOM 1589 C C . LEU B 1 49 ? -14.883 -2.773 4.918 1 98.75 49 LEU B C 1
ATOM 1591 O O . LEU B 1 49 ? -14.789 -3.521 3.939 1 98.75 49 LEU B O 1
ATOM 1595 N N . GLU B 1 50 ? -15.969 -2.379 5.406 1 98.62 50 GLU B N 1
ATOM 1596 C CA . GLU B 1 50 ? -17.219 -2.77 4.77 1 98.62 50 GLU B CA 1
ATOM 1597 C C . GLU B 1 50 ? -17.281 -2.275 3.326 1 98.62 50 GLU B C 1
ATOM 1599 O O . GLU B 1 50 ? -17.703 -3.008 2.43 1 98.62 50 GLU B O 1
ATOM 1604 N N . ALA B 1 51 ? -16.906 -1.044 3.113 1 98.69 51 ALA B N 1
ATOM 1605 C CA . ALA B 1 51 ? -16.891 -0.481 1.765 1 98.69 51 ALA B CA 1
ATOM 1606 C C . ALA B 1 51 ? -15.938 -1.26 0.855 1 98.69 51 ALA B C 1
ATOM 1608 O O . ALA B 1 51 ? -16.281 -1.557 -0.293 1 98.69 51 ALA B O 1
ATOM 1609 N N . VAL B 1 52 ? -14.734 -1.604 1.326 1 98.81 52 VAL B N 1
ATOM 1610 C CA . VAL B 1 52 ? -13.742 -2.334 0.55 1 98.81 52 VAL B CA 1
ATOM 1611 C C . VAL B 1 52 ? -14.281 -3.713 0.182 1 98.81 52 VAL B C 1
ATOM 1613 O O . VAL B 1 52 ? -14.203 -4.129 -0.976 1 98.81 52 VAL B O 1
ATOM 1616 N N . LYS B 1 53 ? -14.852 -4.375 1.154 1 98.62 53 LYS B N 1
ATOM 1617 C CA . LYS B 1 53 ? -15.422 -5.695 0.91 1 98.62 53 LYS B CA 1
ATOM 1618 C C . LYS B 1 53 ? -16.516 -5.633 -0.153 1 98.62 53 LYS B C 1
ATOM 1620 O O . LYS B 1 53 ? -16.547 -6.461 -1.065 1 98.62 53 LYS B O 1
ATOM 1625 N N . ASP B 1 54 ? -17.344 -4.648 0.031 1 98.25 54 ASP B N 1
ATOM 1626 C CA . ASP B 1 54 ? -18.453 -4.492 -0.906 1 98.25 54 ASP B CA 1
ATOM 1627 C C . ASP B 1 54 ? -17.938 -4.293 -2.332 1 98.25 54 ASP B C 1
ATOM 1629 O O . ASP B 1 54 ? -18.406 -4.961 -3.26 1 98.25 54 ASP B O 1
ATOM 1633 N N . VAL B 1 55 ? -17 -3.41 -2.51 1 98.38 55 VAL B N 1
ATOM 1634 C CA . VAL B 1 55 ? -16.484 -3.086 -3.838 1 98.38 55 VAL B CA 1
ATOM 1635 C C . VAL B 1 55 ? -15.719 -4.281 -4.406 1 98.38 55 VAL B C 1
ATOM 1637 O O . VAL B 1 55 ? -16 -4.73 -5.52 1 98.38 55 VAL B O 1
ATOM 1640 N N . ILE B 1 56 ? -14.773 -4.859 -3.654 1 98.38 56 ILE B N 1
ATOM 1641 C CA . ILE B 1 56 ? -13.859 -5.887 -4.133 1 98.38 56 ILE B CA 1
ATOM 1642 C C . ILE B 1 56 ? -14.625 -7.18 -4.391 1 98.38 56 ILE B C 1
ATOM 1644 O O . ILE B 1 56 ? -14.5 -7.781 -5.465 1 98.38 56 ILE B O 1
ATOM 1648 N N . ASP B 1 57 ? -15.461 -7.602 -3.461 1 97.56 57 ASP B N 1
ATOM 1649 C CA . ASP B 1 57 ? -16.156 -8.883 -3.59 1 97.56 57 ASP B CA 1
ATOM 1650 C C . ASP B 1 57 ? -17.188 -8.828 -4.711 1 97.56 57 ASP B C 1
ATOM 1652 O O . ASP B 1 57 ? -17.328 -9.789 -5.477 1 97.56 57 ASP B O 1
ATOM 1656 N N . ASN B 1 58 ? -17.891 -7.723 -4.828 1 96.12 58 ASN B N 1
ATOM 1657 C CA . ASN B 1 58 ? -18.922 -7.605 -5.844 1 96.12 58 ASN B CA 1
ATOM 1658 C C . ASN B 1 58 ? -18.328 -7.52 -7.246 1 96.12 58 ASN B C 1
ATOM 1660 O O . ASN B 1 58 ? -18.859 -8.133 -8.18 1 96.12 58 ASN B O 1
ATOM 1664 N N . ARG B 1 59 ? -17.25 -6.809 -7.379 1 95.25 59 ARG B N 1
ATOM 1665 C CA . ARG B 1 59 ? -16.672 -6.613 -8.703 1 95.25 59 ARG B CA 1
ATOM 1666 C C . ARG B 1 59 ? -15.93 -7.867 -9.164 1 95.25 59 ARG B C 1
ATOM 1668 O O . ARG B 1 59 ? -15.891 -8.172 -10.359 1 95.25 59 ARG B O 1
ATOM 1675 N N . LEU B 1 60 ? -15.391 -8.672 -8.211 1 95.88 60 LEU B N 1
ATOM 1676 C CA . LEU B 1 60 ? -14.445 -9.703 -8.617 1 95.88 60 LEU B CA 1
ATOM 1677 C C . LEU B 1 60 ? -15.078 -11.086 -8.523 1 95.88 60 LEU B C 1
ATOM 1679 O O . LEU B 1 60 ? -14.508 -12.07 -9.008 1 95.88 60 LEU B O 1
ATOM 1683 N N . GLN B 1 61 ? -16.203 -11.242 -7.883 1 92.31 61 GLN B N 1
ATOM 1684 C CA . GLN B 1 61 ? -16.812 -12.539 -7.609 1 92.31 61 GLN B CA 1
ATOM 1685 C C . GLN B 1 61 ? -16.891 -13.391 -8.875 1 92.31 61 GLN B C 1
ATOM 1687 O O . GLN B 1 61 ? -16.672 -14.602 -8.836 1 92.31 61 GLN B O 1
ATOM 1692 N N . ASP B 1 62 ? -17.156 -12.836 -10.078 1 87.5 62 ASP B N 1
ATOM 1693 C CA . ASP B 1 62 ? -17.297 -13.648 -11.281 1 87.5 62 ASP B CA 1
ATOM 1694 C C . ASP B 1 62 ? -16.266 -13.25 -12.336 1 87.5 62 ASP B C 1
ATOM 1696 O O . ASP B 1 62 ? -16.5 -13.453 -13.531 1 87.5 62 ASP B O 1
ATOM 1700 N N . MET B 1 63 ? -15.219 -12.781 -11.883 1 89.12 63 MET B N 1
ATOM 1701 C CA . MET B 1 63 ? -14.219 -12.305 -12.836 1 89.12 63 MET B CA 1
ATOM 1702 C C . MET B 1 63 ? -13.062 -13.289 -12.953 1 89.12 63 MET B C 1
ATOM 1704 O O . MET B 1 63 ? -12.742 -13.992 -11.992 1 89.12 63 MET B O 1
ATOM 1708 N N . LYS B 1 64 ? -12.609 -13.422 -14.141 1 91 64 LYS B N 1
ATOM 1709 C CA . LYS B 1 64 ? -11.375 -14.164 -14.398 1 91 64 LYS B CA 1
ATOM 1710 C C . LYS B 1 64 ? -10.195 -13.219 -14.617 1 91 64 LYS B C 1
ATOM 1712 O O . LYS B 1 64 ? -10.359 -12.141 -15.188 1 91 64 LYS B O 1
ATOM 1717 N N . TYR B 1 65 ? -9.109 -13.75 -14.195 1 92.56 65 TYR B N 1
ATOM 1718 C CA . TYR B 1 65 ? -7.93 -12.922 -14.438 1 92.56 65 TYR B CA 1
ATOM 1719 C C . TYR B 1 65 ? -7.504 -12.984 -15.898 1 92.56 65 TYR B C 1
ATOM 1721 O O . TYR B 1 65 ? -7.324 -14.07 -16.453 1 92.56 65 TYR B O 1
ATOM 1729 N N . MET B 1 66 ? -7.332 -11.828 -16.422 1 91.75 66 MET B N 1
ATOM 1730 C CA . MET B 1 66 ? -6.734 -11.656 -17.734 1 91.75 66 MET B CA 1
ATOM 1731 C C . MET B 1 66 ? -5.707 -10.531 -17.734 1 91.75 66 MET B C 1
ATOM 1733 O O . MET B 1 66 ? -6.027 -9.398 -17.359 1 91.75 66 MET B O 1
ATOM 1737 N N . GLU B 1 67 ? -4.586 -10.859 -18.172 1 91.69 67 GLU B N 1
ATOM 1738 C CA . GLU B 1 67 ? -3.475 -9.906 -18.125 1 91.69 67 GLU B CA 1
ATOM 1739 C C . GLU B 1 67 ? -3.828 -8.609 -18.844 1 91.69 67 GLU B C 1
ATOM 1741 O O . GLU B 1 67 ? -3.432 -7.527 -18.406 1 91.69 67 GLU B O 1
ATOM 1746 N N . ARG B 1 68 ? -4.555 -8.742 -19.844 1 92.5 68 ARG B N 1
ATOM 1747 C CA . ARG B 1 68 ? -4.887 -7.59 -20.688 1 92.5 68 ARG B CA 1
ATOM 1748 C C . ARG B 1 68 ? -5.859 -6.66 -19.969 1 92.5 68 ARG B C 1
ATOM 1750 O O . ARG B 1 68 ? -5.816 -5.441 -20.156 1 92.5 68 ARG B O 1
ATOM 1757 N N . ILE B 1 69 ? -6.664 -7.23 -19.094 1 92.5 69 ILE B N 1
ATOM 1758 C CA . ILE B 1 69 ? -7.734 -6.449 -18.469 1 92.5 69 ILE B CA 1
ATOM 1759 C C . ILE B 1 69 ? -7.344 -6.074 -17.047 1 92.5 69 ILE B C 1
ATOM 1761 O O . ILE B 1 69 ? -7.914 -5.148 -16.469 1 92.5 69 ILE B O 1
ATOM 1765 N N . ALA B 1 70 ? -6.363 -6.773 -16.5 1 93.81 70 ALA B N 1
ATOM 1766 C CA . ALA B 1 70 ? -5.992 -6.656 -15.094 1 93.81 70 ALA B CA 1
ATOM 1767 C C . ALA B 1 70 ? -5.645 -5.211 -14.742 1 93.81 70 ALA B C 1
ATOM 1769 O O . ALA B 1 70 ? -6.098 -4.688 -13.719 1 93.81 70 ALA B O 1
ATOM 1770 N N . PRO B 1 71 ? -4.895 -4.461 -15.609 1 95.12 71 PRO B N 1
ATOM 1771 C CA . PRO B 1 71 ? -4.562 -3.078 -15.258 1 95.12 71 PRO B CA 1
ATOM 1772 C C . PRO B 1 71 ? -5.797 -2.186 -15.148 1 95.12 71 PRO B C 1
ATOM 1774 O O . PRO B 1 71 ? -5.902 -1.389 -14.211 1 95.12 71 PRO B O 1
ATOM 1777 N N . ASN B 1 72 ? -6.688 -2.328 -16.062 1 95.94 72 ASN B N 1
ATOM 1778 C CA . ASN B 1 72 ? -7.918 -1.549 -16.016 1 95.94 72 ASN B CA 1
ATOM 1779 C C . ASN B 1 72 ? -8.773 -1.914 -14.805 1 95.94 72 ASN B C 1
ATOM 1781 O O . ASN B 1 72 ? -9.312 -1.034 -14.133 1 95.94 72 ASN B O 1
ATOM 1785 N N . MET B 1 73 ? -8.914 -3.191 -14.547 1 94.69 73 MET B N 1
ATOM 1786 C CA . MET B 1 73 ? -9.648 -3.645 -13.367 1 94.69 73 MET B CA 1
ATOM 1787 C C . MET B 1 73 ? -9.047 -3.072 -12.094 1 94.69 73 MET B C 1
ATOM 1789 O O . MET B 1 73 ? -9.773 -2.598 -11.219 1 94.69 73 MET B O 1
ATOM 1793 N N . ASN B 1 74 ? -7.738 -3.146 -11.992 1 97.06 74 ASN B N 1
ATOM 1794 C CA . ASN B 1 74 ? -7.027 -2.609 -10.836 1 97.06 74 ASN B CA 1
ATOM 1795 C C . ASN B 1 74 ? -7.32 -1.124 -10.641 1 97.06 74 ASN B C 1
ATOM 1797 O O . ASN B 1 74 ? -7.562 -0.679 -9.516 1 97.06 74 ASN B O 1
ATOM 1801 N N . ARG B 1 75 ? -7.309 -0.387 -11.695 1 96.81 75 ARG B N 1
ATOM 1802 C CA . ARG B 1 75 ? -7.605 1.041 -11.648 1 96.81 75 ARG B CA 1
ATOM 1803 C C . ARG B 1 75 ? -9.031 1.289 -11.18 1 96.81 75 ARG B C 1
ATOM 1805 O O . ARG B 1 75 ? -9.266 2.121 -10.297 1 96.81 75 ARG B O 1
ATOM 1812 N N . ILE B 1 76 ? -9.977 0.597 -11.727 1 97.19 76 ILE B N 1
ATOM 1813 C CA . ILE B 1 76 ? -11.391 0.764 -11.414 1 97.19 76 ILE B CA 1
ATOM 1814 C C . ILE B 1 76 ? -11.633 0.46 -9.938 1 97.19 76 ILE B C 1
ATOM 1816 O O . ILE B 1 76 ? -12.305 1.226 -9.242 1 97.19 76 ILE B O 1
ATOM 1820 N N . LEU B 1 77 ? -11.094 -0.667 -9.508 1 98.06 77 LEU B N 1
ATOM 1821 C CA . LEU B 1 77 ? -11.242 -1.042 -8.102 1 98.06 77 LEU B CA 1
ATOM 1822 C C . LEU B 1 77 ? -10.688 0.044 -7.188 1 98.06 77 LEU B C 1
ATOM 1824 O O . LEU B 1 77 ? -11.352 0.46 -6.238 1 98.06 77 LEU B O 1
ATOM 1828 N N . GLY B 1 78 ? -9.453 0.512 -7.469 1 98.5 78 GLY B N 1
ATOM 1829 C CA . GLY B 1 78 ? -8.828 1.555 -6.668 1 98.5 78 GLY B CA 1
ATOM 1830 C C . GLY B 1 78 ? -9.633 2.844 -6.641 1 98.5 78 GLY B C 1
ATOM 1831 O O . GLY B 1 78 ? -9.836 3.428 -5.574 1 98.5 78 GLY B O 1
ATOM 1832 N N . ASP B 1 79 ? -10.102 3.264 -7.793 1 98.25 79 ASP B N 1
ATOM 1833 C CA . ASP B 1 79 ? -10.883 4.492 -7.906 1 98.25 79 ASP B CA 1
ATOM 1834 C C . ASP B 1 79 ? -12.195 4.383 -7.137 1 98.25 79 ASP B C 1
ATOM 1836 O O . ASP B 1 79 ? -12.586 5.309 -6.426 1 98.25 79 ASP B O 1
ATOM 1840 N N . GLU B 1 80 ? -12.836 3.291 -7.312 1 98.56 80 GLU B N 1
ATOM 1841 C CA . GLU B 1 80 ? -14.133 3.113 -6.66 1 98.56 80 GLU B CA 1
ATOM 1842 C C . GLU B 1 80 ? -13.984 3.076 -5.141 1 98.56 80 GLU B C 1
ATOM 1844 O O . GLU B 1 80 ? -14.758 3.711 -4.422 1 98.56 80 GLU B O 1
ATOM 1849 N N . VAL B 1 81 ? -13 2.312 -4.648 1 98.75 81 VAL B N 1
ATOM 1850 C CA . VAL B 1 81 ? -12.773 2.262 -3.207 1 98.75 81 VAL B CA 1
ATOM 1851 C C . VAL B 1 81 ? -12.43 3.658 -2.689 1 98.75 81 VAL B C 1
ATOM 1853 O O . VAL B 1 81 ? -12.977 4.102 -1.677 1 98.75 81 VAL B O 1
ATOM 1856 N N . LYS B 1 82 ? -11.555 4.348 -3.383 1 98.5 82 LYS B N 1
ATOM 1857 C CA . LYS B 1 82 ? -11.164 5.695 -2.977 1 98.5 82 LYS B CA 1
ATOM 1858 C C . LYS B 1 82 ? -12.375 6.617 -2.904 1 98.5 82 LYS B C 1
ATOM 1860 O O . LYS B 1 82 ? -12.531 7.375 -1.943 1 98.5 82 LYS B O 1
ATOM 1865 N N . GLU B 1 83 ? -13.188 6.539 -3.885 1 98.12 83 GLU B N 1
ATOM 1866 C CA . GLU B 1 83 ? -14.367 7.395 -3.939 1 98.12 83 GLU B CA 1
ATOM 1867 C C . GLU B 1 83 ? -15.328 7.086 -2.793 1 98.12 83 GLU B C 1
ATOM 1869 O O . GLU B 1 83 ? -15.859 8 -2.158 1 98.12 83 GLU B O 1
ATOM 1874 N N . ARG B 1 84 ? -15.578 5.836 -2.551 1 98.19 84 ARG B N 1
ATOM 1875 C CA . ARG B 1 84 ? -16.453 5.434 -1.452 1 98.19 84 ARG B CA 1
ATOM 1876 C C . ARG B 1 84 ? -15.906 5.93 -0.115 1 98.19 84 ARG B C 1
ATOM 1878 O O . ARG B 1 84 ? -16.672 6.422 0.724 1 98.19 84 ARG B O 1
ATOM 1885 N N . VAL B 1 85 ? -14.625 5.809 0.107 1 98.25 85 VAL B N 1
ATOM 1886 C CA . VAL B 1 85 ? -14.016 6.227 1.363 1 98.25 85 VAL B CA 1
ATOM 1887 C C . VAL B 1 85 ? -14.047 7.75 1.474 1 98.25 85 VAL B C 1
ATOM 1889 O O . VAL B 1 85 ? -14.297 8.297 2.551 1 98.25 85 VAL B O 1
ATOM 1892 N N . LYS B 1 86 ? -13.766 8.422 0.392 1 96.56 86 LYS B N 1
ATOM 1893 C CA . LYS B 1 86 ? -13.82 9.883 0.377 1 96.56 86 LYS B CA 1
ATOM 1894 C C . LYS B 1 86 ? -15.211 10.383 0.777 1 96.56 86 LYS B C 1
ATOM 1896 O O . LYS B 1 86 ? -15.328 11.398 1.463 1 96.56 86 LYS B O 1
ATOM 1901 N N . ARG B 1 87 ? -16.188 9.727 0.389 1 96.81 87 ARG B N 1
ATOM 1902 C CA . ARG B 1 87 ? -17.562 10.125 0.649 1 96.81 87 ARG B CA 1
ATOM 1903 C C . ARG B 1 87 ? -17.922 9.953 2.123 1 96.81 87 ARG B C 1
ATOM 1905 O O . ARG B 1 87 ? -18.953 10.445 2.584 1 96.81 87 ARG B O 1
ATOM 1912 N N . MET B 1 88 ? -17.109 9.297 2.855 1 96.75 88 MET B N 1
ATOM 1913 C CA . MET B 1 88 ? -17.328 9.141 4.289 1 96.75 88 MET B CA 1
ATOM 1914 C C . MET B 1 88 ? -16.953 10.406 5.047 1 96.75 88 MET B C 1
ATOM 1916 O O . MET B 1 88 ? -17.297 10.562 6.219 1 96.75 88 MET B O 1
ATOM 1920 N N . ASN B 1 89 ? -16.219 11.289 4.426 1 94.56 89 ASN B N 1
ATOM 1921 C CA . ASN B 1 89 ? -15.938 12.648 4.875 1 94.56 89 ASN B CA 1
ATOM 1922 C C . ASN B 1 89 ? -15.172 12.656 6.195 1 94.56 89 ASN B C 1
ATOM 1924 O O . ASN B 1 89 ? -15.508 13.406 7.113 1 94.56 89 ASN B O 1
ATOM 1928 N N . PHE B 1 90 ? -14.156 11.797 6.281 1 95.38 90 PHE B N 1
ATOM 1929 C CA . PHE B 1 90 ? -13.273 11.875 7.438 1 95.38 90 PHE B CA 1
ATOM 1930 C C . PHE B 1 90 ? -12.547 13.211 7.473 1 95.38 90 PHE B C 1
ATOM 1932 O O . PHE B 1 90 ? -12.078 13.695 6.445 1 95.38 90 PHE B O 1
ATOM 1939 N N . GLU B 1 91 ? -12.508 13.797 8.633 1 93.62 91 GLU B N 1
ATOM 1940 C CA . GLU B 1 91 ? -11.984 15.148 8.75 1 93.62 91 GLU B CA 1
ATOM 1941 C C . GLU B 1 91 ? -10.453 15.141 8.805 1 93.62 91 GLU B C 1
ATOM 1943 O O . GLU B 1 91 ? -9.859 14.547 9.703 1 93.62 91 GLU B O 1
ATOM 1948 N N . ARG B 1 92 ? -9.805 15.805 7.785 1 92.81 92 ARG B N 1
ATOM 1949 C CA . ARG B 1 92 ? -8.367 16.031 7.742 1 92.81 92 ARG B CA 1
ATOM 1950 C C . ARG B 1 92 ? -7.609 14.734 7.527 1 92.81 92 ARG B C 1
ATOM 1952 O O . ARG B 1 92 ? -6.641 14.445 8.234 1 92.81 92 ARG B O 1
ATOM 1959 N N . TYR B 1 93 ? -8.109 13.922 6.68 1 95.25 93 TYR B N 1
ATOM 1960 C CA . TYR B 1 93 ? -7.414 12.688 6.344 1 95.25 93 TYR B CA 1
ATOM 1961 C C . TYR B 1 93 ? -7.031 12.656 4.871 1 95.25 93 TYR B C 1
ATOM 1963 O O . TYR B 1 93 ? -7.82 13.07 4.012 1 95.25 93 TYR B O 1
ATOM 1971 N N . LYS B 1 94 ? -5.852 12.273 4.613 1 95.81 94 LYS B N 1
ATOM 1972 C CA . LYS B 1 94 ? -5.473 11.797 3.289 1 95.81 94 LYS B CA 1
ATOM 1973 C C . LYS B 1 94 ? -5.664 10.281 3.176 1 95.81 94 LYS B C 1
ATOM 1975 O O . LYS B 1 94 ? -5.383 9.547 4.125 1 95.81 94 LYS B O 1
ATOM 1980 N N . ILE B 1 95 ? -6.098 9.812 2.037 1 97.5 95 ILE B N 1
ATOM 1981 C CA . ILE B 1 95 ? -6.418 8.406 1.84 1 97.5 95 ILE B CA 1
ATOM 1982 C C . ILE B 1 95 ? -5.492 7.809 0.783 1 97.5 95 ILE B C 1
ATOM 1984 O O . ILE B 1 95 ? -5.277 8.406 -0.273 1 97.5 95 ILE B O 1
ATOM 1988 N N . VAL B 1 96 ? -4.895 6.691 1.068 1 98.19 96 VAL B N 1
ATOM 1989 C CA . VAL B 1 96 ? -4.137 5.895 0.111 1 98.19 96 VAL B CA 1
ATOM 1990 C C . VAL B 1 96 ? -4.785 4.523 -0.052 1 98.19 96 VAL B C 1
ATOM 1992 O O . VAL B 1 96 ? -4.98 3.803 0.929 1 98.19 96 VAL B O 1
ATOM 1995 N N . VAL B 1 97 ? -5.141 4.191 -1.246 1 98.81 97 VAL B N 1
ATOM 1996 C CA . VAL B 1 97 ? -5.691 2.879 -1.574 1 98.81 97 VAL B CA 1
ATOM 1997 C C . VAL B 1 97 ? -4.684 2.09 -2.406 1 98.81 97 VAL B C 1
ATOM 1999 O O . VAL B 1 97 ? -4.227 2.562 -3.449 1 98.81 97 VAL B O 1
ATOM 2002 N N . VAL B 1 98 ? -4.297 0.922 -1.992 1 98.69 98 VAL B N 1
ATOM 2003 C CA . VAL B 1 98 ? -3.389 0.043 -2.719 1 98.69 98 VAL B CA 1
ATOM 2004 C C . VAL B 1 98 ? -4.113 -1.244 -3.107 1 98.69 98 VAL B C 1
ATOM 2006 O O . VAL B 1 98 ? -4.668 -1.936 -2.25 1 98.69 98 VAL B O 1
ATOM 2009 N N . VAL B 1 99 ? -4.145 -1.531 -4.355 1 98.56 99 VAL B N 1
ATOM 2010 C CA . VAL B 1 99 ? -4.812 -2.73 -4.852 1 98.56 99 VAL B CA 1
ATOM 2011 C C . VAL B 1 99 ? -3.807 -3.621 -5.578 1 98.56 99 VAL B C 1
ATOM 2013 O O . VAL B 1 99 ? -3.066 -3.152 -6.445 1 98.56 99 VAL B O 1
ATOM 2016 N N . MET B 1 100 ? -3.76 -4.84 -5.207 1 97.81 100 MET B N 1
ATOM 2017 C CA . MET B 1 100 ? -2.98 -5.867 -5.891 1 97.81 100 MET B CA 1
ATOM 2018 C C . MET B 1 100 ? -3.887 -6.984 -6.402 1 97.81 100 MET B C 1
ATOM 2020 O O . MET B 1 100 ? -4.629 -7.59 -5.633 1 97.81 100 MET B O 1
ATOM 2024 N N . ILE B 1 101 ? -3.846 -7.215 -7.652 1 96.88 101 ILE B N 1
ATOM 2025 C CA . ILE B 1 101 ? -4.621 -8.297 -8.25 1 96.88 101 ILE B CA 1
ATOM 2026 C C . ILE B 1 101 ? -3.688 -9.25 -8.992 1 96.88 101 ILE B C 1
ATOM 2028 O O . ILE B 1 101 ? -2.713 -8.812 -9.609 1 96.88 101 ILE B O 1
ATOM 2032 N N . GLY B 1 102 ? -3.947 -10.531 -8.945 1 95.81 102 GLY B N 1
ATOM 2033 C CA . GLY B 1 102 ? -3.109 -11.508 -9.617 1 95.81 102 GLY B CA 1
ATOM 2034 C C . GLY B 1 102 ? -3.844 -12.789 -9.969 1 95.81 102 GLY B C 1
ATOM 2035 O O . GLY B 1 102 ? -4.945 -13.031 -9.469 1 95.81 102 GLY B O 1
ATOM 2036 N N . GLU B 1 103 ? -3.182 -13.453 -10.836 1 95.94 103 GLU B N 1
ATOM 2037 C CA . GLU B 1 103 ? -3.684 -14.773 -11.195 1 95.94 103 GLU B CA 1
ATOM 2038 C C . GLU B 1 103 ? -3.416 -15.789 -10.086 1 95.94 103 GLU B C 1
ATOM 2040 O O . GLU B 1 103 ? -2.326 -15.812 -9.516 1 95.94 103 GLU B O 1
ATOM 2045 N N . LYS B 1 104 ? -4.48 -16.578 -9.805 1 94.06 104 LYS B N 1
ATOM 2046 C CA . LYS B 1 104 ? -4.32 -17.609 -8.781 1 94.06 104 LYS B CA 1
ATOM 2047 C C . LYS B 1 104 ? -3.758 -18.891 -9.383 1 94.06 104 LYS B C 1
ATOM 2049 O O . LYS B 1 104 ? -4.395 -19.516 -10.242 1 94.06 104 LYS B O 1
ATOM 2054 N N . LYS B 1 105 ? -2.584 -19.281 -9.008 1 93.56 105 LYS B N 1
ATOM 2055 C CA . LYS B 1 105 ? -1.933 -20.5 -9.453 1 93.56 105 LYS B CA 1
ATOM 2056 C C . LYS B 1 105 ? -1.41 -21.312 -8.273 1 93.56 105 LYS B C 1
ATOM 2058 O O . LYS B 1 105 ? -0.387 -21.984 -8.383 1 93.56 105 LYS B O 1
ATOM 2063 N N . GLY B 1 106 ? -2.031 -21.125 -7.066 1 91.38 106 GLY B N 1
ATOM 2064 C CA . GLY B 1 106 ? -1.666 -21.875 -5.875 1 91.38 106 GLY B CA 1
ATOM 2065 C C . GLY B 1 106 ? -0.464 -21.297 -5.152 1 91.38 106 GLY B C 1
ATOM 2066 O O . GLY B 1 106 ? 0.221 -22.016 -4.41 1 91.38 106 GLY B O 1
ATOM 2067 N N . GLN B 1 107 ? -0.185 -20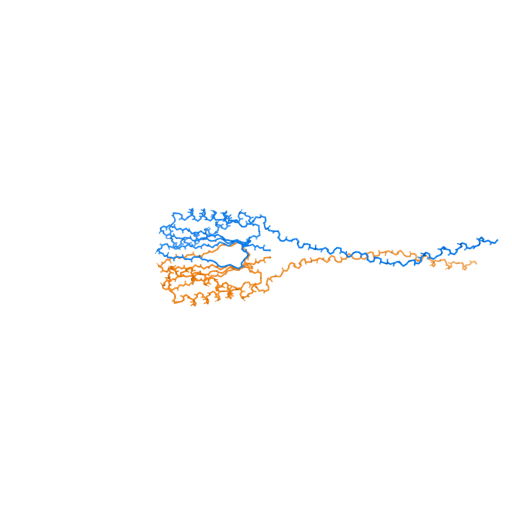.047 -5.41 1 90.5 107 GLN B N 1
ATOM 2068 C CA . GLN B 1 107 ? 0.967 -19.406 -4.789 1 90.5 107 GLN B CA 1
ATOM 2069 C C . GLN B 1 107 ? 0.619 -18.875 -3.402 1 90.5 107 GLN B C 1
ATOM 2071 O O . GLN B 1 107 ? -0.522 -18.469 -3.15 1 90.5 107 GLN B O 1
ATOM 2076 N N . GLY B 1 108 ? 1.625 -18.906 -2.525 1 92.12 108 GLY B N 1
ATOM 2077 C CA . GLY B 1 108 ? 1.526 -18.141 -1.286 1 92.12 108 GLY B CA 1
ATOM 2078 C C . GLY B 1 108 ? 1.901 -16.688 -1.444 1 92.12 108 GLY B C 1
ATOM 2079 O O . GLY B 1 108 ? 2.816 -16.344 -2.199 1 92.12 108 GLY B O 1
ATOM 2080 N N . ILE B 1 109 ? 1.132 -15.812 -0.841 1 93.44 109 ILE B N 1
ATOM 2081 C CA . ILE B 1 109 ? 1.423 -14.383 -0.892 1 93.44 109 ILE B CA 1
ATOM 2082 C C . ILE B 1 109 ? 1.309 -13.789 0.507 1 93.44 109 ILE B C 1
ATOM 2084 O O . ILE B 1 109 ? 0.443 -14.18 1.291 1 93.44 109 ILE B O 1
ATOM 2088 N N . MET B 1 110 ? 2.182 -12.898 0.815 1 94.69 110 MET B N 1
ATOM 2089 C CA . MET B 1 110 ? 2.148 -12.141 2.061 1 94.69 110 MET B CA 1
ATOM 2090 C C . MET B 1 110 ? 2.234 -10.641 1.786 1 94.69 110 MET B C 1
ATOM 2092 O O . MET B 1 110 ? 3.131 -10.188 1.074 1 94.69 110 MET B O 1
ATOM 2096 N N . VAL B 1 111 ? 1.226 -9.914 2.316 1 96.06 111 VAL B N 1
ATOM 2097 C CA . VAL B 1 111 ? 1.225 -8.453 2.217 1 96.06 111 VAL B CA 1
ATOM 2098 C C . VAL B 1 111 ? 1.274 -7.844 3.615 1 96.06 111 VAL B C 1
ATOM 2100 O O . VAL B 1 111 ? 0.568 -8.289 4.52 1 96.06 111 VAL B O 1
ATOM 2103 N N . SER B 1 112 ? 2.137 -6.926 3.793 1 96.38 112 SER B N 1
ATOM 2104 C CA . SER B 1 112 ? 2.227 -6.195 5.055 1 96.38 112 SER B CA 1
ATOM 2105 C C . SER B 1 112 ? 2.668 -4.754 4.832 1 96.38 112 SER B C 1
ATOM 2107 O O . SER B 1 112 ? 3.105 -4.398 3.736 1 96.38 112 SER B O 1
ATOM 2109 N N . SER B 1 113 ? 2.51 -4.02 5.812 1 97.19 113 SER B N 1
ATOM 2110 C CA . SER B 1 113 ? 2.928 -2.623 5.73 1 97.19 113 SER B CA 1
ATOM 2111 C C . SER B 1 113 ? 3.598 -2.168 7.023 1 97.19 113 SER B C 1
ATOM 2113 O O . SER B 1 113 ? 3.414 -2.785 8.078 1 97.19 113 SER B O 1
ATOM 2115 N N . ARG B 1 114 ? 4.492 -1.221 6.855 1 96.94 114 ARG B N 1
ATOM 2116 C CA . ARG B 1 114 ? 5.094 -0.481 7.965 1 96.94 114 ARG B CA 1
ATOM 2117 C C . ARG B 1 114 ? 4.859 1.019 7.809 1 96.94 114 ARG B C 1
ATOM 2119 O O . ARG B 1 114 ? 4.961 1.557 6.703 1 96.94 114 ARG B O 1
ATOM 2126 N N . CYS B 1 115 ? 4.48 1.645 8.992 1 94.81 115 CYS B N 1
ATOM 2127 C CA . CYS B 1 115 ? 4.113 3.053 8.914 1 94.81 115 CYS B CA 1
ATOM 2128 C C . CYS B 1 115 ? 4.809 3.857 10.008 1 94.81 115 CYS B C 1
ATOM 2130 O O . CYS B 1 115 ? 5.027 3.354 11.109 1 94.81 115 CYS B O 1
ATOM 2132 N N . SER B 1 116 ? 5.156 5.07 9.695 1 90.06 116 SER B N 1
ATOM 2133 C CA . SER B 1 116 ? 5.691 6.004 10.68 1 90.06 116 SER B CA 1
ATOM 2134 C C . SER B 1 116 ? 4.629 7.012 11.109 1 90.06 116 SER B C 1
ATOM 2136 O O . SER B 1 116 ? 4.766 8.211 10.867 1 90.06 116 SER B O 1
ATOM 2138 N N . TRP B 1 117 ? 3.465 6.555 11.656 1 82 117 TRP B N 1
ATOM 2139 C CA . TRP B 1 117 ? 2.35 7.441 11.969 1 82 117 TRP B CA 1
ATOM 2140 C C . TRP B 1 117 ? 1.86 7.223 13.391 1 82 117 TRP B C 1
ATOM 2142 O O . TRP B 1 117 ? 2.488 6.492 14.164 1 82 117 TRP B O 1
ATOM 2152 N N . ASP B 1 118 ? 1.003 8.031 13.805 1 83.31 118 ASP B N 1
ATOM 2153 C CA . ASP B 1 118 ? 0.338 7.934 15.102 1 83.31 118 ASP B CA 1
ATOM 2154 C C . ASP B 1 118 ? -0.867 6.996 15.031 1 83.31 118 ASP B C 1
ATOM 2156 O O . ASP B 1 118 ? -1.879 7.324 14.406 1 83.31 118 ASP B O 1
ATOM 2160 N N . ASP B 1 119 ? -0.75 5.938 15.766 1 83.69 119 ASP B N 1
ATOM 2161 C CA . ASP B 1 119 ? -1.766 4.895 15.656 1 83.69 119 ASP B CA 1
ATOM 2162 C C . ASP B 1 119 ? -3.072 5.328 16.312 1 83.69 119 ASP B C 1
ATOM 2164 O O . ASP B 1 119 ? -4.082 4.629 16.234 1 83.69 119 ASP B O 1
ATOM 2168 N N . ASN B 1 120 ? -3.111 6.48 16.906 1 86.75 120 ASN B N 1
ATOM 2169 C CA . ASN B 1 120 ? -4.355 6.996 17.469 1 86.75 120 ASN B CA 1
ATOM 2170 C C . ASN B 1 120 ? -5.207 7.688 16.406 1 86.75 120 ASN B C 1
ATOM 2172 O O . ASN B 1 120 ? -6.434 7.711 16.5 1 86.75 120 ASN B O 1
ATOM 2176 N N . LEU B 1 121 ? -4.566 8.289 15.438 1 91.06 121 LEU B N 1
ATOM 2177 C CA . LEU B 1 121 ? -5.27 9.07 14.422 1 91.06 121 LEU B CA 1
ATOM 2178 C C . LEU B 1 121 ? -5.172 8.398 13.062 1 91.06 121 LEU B C 1
ATOM 2180 O O . LEU B 1 121 ? -6.125 8.438 12.281 1 91.06 121 LEU B O 1
ATOM 2184 N N . ASP B 1 122 ? -4.074 7.805 12.805 1 94.88 122 ASP B N 1
ATOM 2185 C CA . ASP B 1 122 ? -3.881 7.098 11.539 1 94.88 122 ASP B CA 1
ATOM 2186 C C . ASP B 1 122 ? -4.301 5.633 11.664 1 94.88 122 ASP B C 1
ATOM 2188 O O . ASP B 1 122 ? -4.172 5.031 12.734 1 94.88 122 ASP B O 1
ATOM 2192 N N . ASN B 1 123 ? -4.832 5.074 10.688 1 96.56 123 ASN B N 1
ATOM 2193 C CA . ASN B 1 123 ? -5.195 3.662 10.695 1 96.56 123 ASN B CA 1
ATOM 2194 C C . ASN B 1 123 ? -5.285 3.1 9.273 1 96.56 123 ASN B C 1
ATOM 2196 O O . ASN B 1 123 ? -5.016 3.811 8.305 1 96.56 123 ASN B O 1
ATOM 2200 N N . TYR B 1 124 ? -5.508 1.843 9.203 1 97.44 124 TYR B N 1
ATOM 2201 C CA . TYR B 1 124 ? -5.645 1.199 7.902 1 97.44 124 TYR B CA 1
ATOM 2202 C C . TYR B 1 124 ? -6.57 -0.008 7.984 1 97.44 124 TYR B C 1
ATOM 2204 O O . TYR B 1 124 ? -6.848 -0.515 9.07 1 97.44 124 TYR B O 1
ATOM 2212 N N . VAL B 1 125 ? -7.07 -0.418 6.848 1 98 125 VAL B N 1
ATOM 2213 C CA . VAL B 1 125 ? -7.777 -1.688 6.699 1 98 125 VAL B CA 1
ATOM 2214 C C . VAL B 1 125 ? -7.215 -2.451 5.504 1 98 125 VAL B C 1
ATOM 2216 O O . VAL B 1 125 ? -6.598 -1.86 4.613 1 98 125 VAL B O 1
ATOM 2219 N N . SER B 1 126 ? -7.391 -3.76 5.535 1 98.19 126 SER B N 1
ATOM 2220 C CA . SER B 1 126 ? -6.996 -4.609 4.414 1 98.19 126 SER B CA 1
ATOM 2221 C C . SER B 1 126 ? -7.992 -5.742 4.203 1 98.19 126 SER B C 1
ATOM 2223 O O . SER B 1 126 ? -8.531 -6.293 5.168 1 98.19 126 SER B O 1
ATOM 2225 N N . HIS B 1 127 ? -8.234 -5.996 3 1 98.38 127 HIS B N 1
ATOM 2226 C CA . HIS B 1 127 ? -9.125 -7.09 2.623 1 98.38 127 HIS B CA 1
ATOM 2227 C C . HIS B 1 127 ? -8.547 -7.891 1.459 1 98.38 127 HIS B C 1
ATOM 2229 O O . HIS B 1 127 ? -8.016 -7.316 0.507 1 98.38 127 HIS B O 1
ATOM 2235 N N . THR B 1 128 ? -8.562 -9.195 1.593 1 97.38 128 THR B N 1
ATOM 2236 C CA . THR B 1 128 ? -8.109 -10.086 0.529 1 97.38 128 THR B CA 1
ATOM 2237 C C . THR B 1 128 ? -9.273 -10.938 0.008 1 97.38 128 THR B C 1
ATOM 2239 O O . THR B 1 128 ? -10.023 -11.516 0.792 1 97.38 128 THR B O 1
ATOM 2242 N N . PHE B 1 129 ? -9.344 -10.914 -1.265 1 97.44 129 PHE B N 1
ATOM 2243 C CA . PHE B 1 129 ? -10.328 -11.719 -1.981 1 97.44 129 PHE B CA 1
ATOM 2244 C C . PHE B 1 129 ? -9.641 -12.773 -2.836 1 97.44 129 PHE B C 1
ATOM 2246 O O . PHE B 1 129 ? -8.531 -12.555 -3.328 1 97.44 129 PHE B O 1
ATOM 2253 N N . GLN B 1 130 ? -10.289 -13.883 -2.891 1 95.5 130 GLN B N 1
ATOM 2254 C CA . GLN B 1 130 ? -9.797 -14.859 -3.854 1 95.5 130 GLN B CA 1
ATOM 2255 C C . GLN B 1 130 ? -10.938 -15.711 -4.41 1 95.5 130 GLN B C 1
ATOM 2257 O O . GLN B 1 130 ? -11.906 -16 -3.703 1 95.5 130 GLN B O 1
ATOM 2262 N N . ASN B 1 131 ? -10.922 -16.062 -5.629 1 93.06 131 AS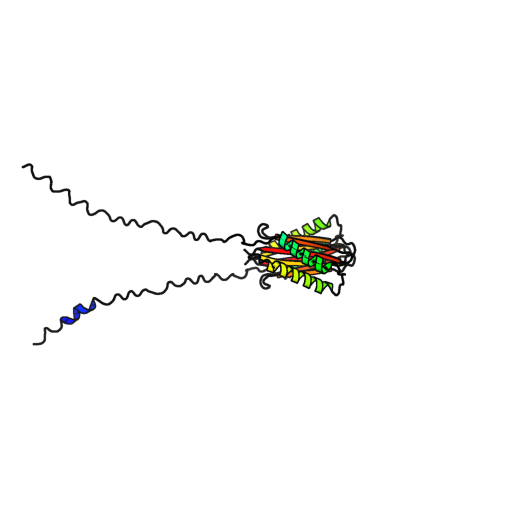N B N 1
ATOM 2263 C CA . ASN B 1 131 ? -11.719 -17.109 -6.25 1 93.06 131 ASN B CA 1
ATOM 2264 C C . ASN B 1 131 ? -10.844 -18.156 -6.934 1 93.06 131 ASN B C 1
ATOM 2266 O O . ASN B 1 131 ? -9.656 -18.281 -6.617 1 93.06 131 ASN B O 1
ATOM 2270 N N . LYS B 1 132 ? -11.344 -18.969 -7.801 1 91.56 132 LYS B N 1
ATOM 2271 C CA . LYS B 1 132 ? -10.586 -20.062 -8.406 1 91.56 132 LYS B CA 1
ATOM 2272 C C . LYS B 1 132 ? -9.547 -19.516 -9.391 1 91.56 132 LYS B C 1
ATOM 2274 O O . LYS B 1 132 ? -8.547 -20.188 -9.68 1 91.56 132 LYS B O 1
ATOM 2279 N N . GLN B 1 133 ? -9.695 -18.297 -9.852 1 93.44 133 GLN B N 1
ATOM 2280 C CA . GLN B 1 133 ? -8.898 -17.844 -10.984 1 93.44 133 GLN B CA 1
ATOM 2281 C C . GLN B 1 133 ? -8 -16.672 -10.586 1 93.44 133 GLN B C 1
ATOM 2283 O O . GLN B 1 133 ? -6.961 -16.438 -11.211 1 93.44 133 GLN B O 1
ATOM 2288 N N . LEU B 1 134 ? -8.453 -15.891 -9.586 1 95.88 134 LEU B N 1
ATOM 2289 C CA . LEU B 1 134 ? -7.656 -14.711 -9.273 1 95.88 134 LEU B CA 1
ATOM 2290 C C . LEU B 1 134 ? -7.691 -14.406 -7.781 1 95.88 134 LEU B C 1
ATOM 2292 O O . LEU B 1 134 ? -8.531 -14.945 -7.055 1 95.88 134 LEU B O 1
ATOM 2296 N N . PHE B 1 135 ? -6.758 -13.695 -7.285 1 96.06 135 PHE B N 1
ATOM 2297 C CA . PHE B 1 135 ? -6.746 -13.125 -5.941 1 96.06 135 PHE B CA 1
ATOM 2298 C C . PHE B 1 135 ? -6.57 -11.609 -5.996 1 96.06 135 PHE B C 1
ATOM 2300 O O . PHE B 1 135 ? -6.082 -11.07 -6.996 1 96.06 135 PHE B O 1
ATOM 2307 N N . CYS B 1 136 ? -7.008 -10.984 -4.98 1 97.62 136 CYS B N 1
ATOM 2308 C CA . CYS B 1 136 ? -6.898 -9.539 -4.879 1 97.62 136 CYS B CA 1
ATOM 2309 C C . CYS B 1 136 ? -6.754 -9.102 -3.424 1 97.62 136 CYS B C 1
ATOM 2311 O O . CYS B 1 136 ? -7.492 -9.57 -2.557 1 97.62 136 CYS B O 1
ATOM 2313 N N . THR B 1 137 ? -5.789 -8.328 -3.146 1 98 137 THR B N 1
ATOM 2314 C CA . THR B 1 137 ? -5.652 -7.66 -1.858 1 98 137 THR B CA 1
ATOM 2315 C C . THR B 1 137 ? -5.82 -6.148 -2.012 1 98 137 THR B C 1
ATOM 2317 O O . THR B 1 137 ? -5.215 -5.539 -2.895 1 98 137 THR B O 1
ATOM 2320 N N . CYS B 1 138 ? -6.672 -5.594 -1.239 1 98.75 138 CYS B N 1
ATOM 2321 C CA . CYS B 1 138 ? -6.898 -4.152 -1.222 1 98.75 138 CYS B CA 1
ATOM 2322 C C . CYS B 1 138 ? -6.691 -3.586 0.177 1 98.75 138 CYS B C 1
ATOM 2324 O O . CYS B 1 138 ? -7.309 -4.051 1.138 1 98.75 138 CYS B O 1
ATOM 2326 N N . SER B 1 139 ? -5.828 -2.639 0.288 1 98.69 139 SER B N 1
ATOM 2327 C CA . SER B 1 139 ? -5.559 -1.959 1.551 1 98.69 139 SER B CA 1
ATOM 2328 C C . SER B 1 139 ? -5.855 -0.467 1.45 1 98.69 139 SER B C 1
ATOM 2330 O O . SER B 1 139 ? -5.57 0.16 0.426 1 98.69 139 SER B O 1
ATOM 2332 N N . VAL B 1 140 ? -6.414 0.054 2.512 1 98.75 140 VAL B N 1
ATOM 2333 C CA . VAL B 1 140 ? -6.707 1.48 2.592 1 98.75 140 VAL B CA 1
ATOM 2334 C C . VAL B 1 140 ? -6.043 2.076 3.83 1 98.75 140 VAL B C 1
ATOM 2336 O O . VAL B 1 140 ? -6.207 1.563 4.938 1 98.75 140 VAL B O 1
ATOM 2339 N N . TYR B 1 141 ? -5.328 3.148 3.607 1 98.19 141 TYR B N 1
ATOM 2340 C CA . TYR B 1 141 ? -4.672 3.867 4.691 1 98.19 141 TYR B CA 1
ATOM 2341 C C . TYR B 1 141 ? -5.289 5.246 4.887 1 98.19 141 TYR B C 1
ATOM 2343 O O . TYR B 1 14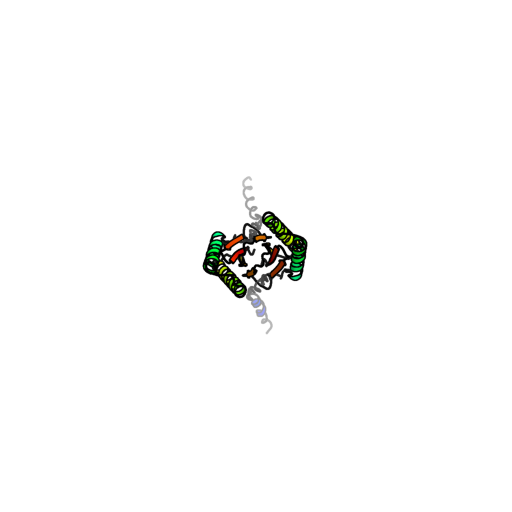1 ? -5.426 6.012 3.932 1 98.19 141 TYR B O 1
ATOM 2351 N N . GLY B 1 142 ? -5.738 5.547 6.043 1 97.12 142 GLY B N 1
ATOM 2352 C CA . GLY B 1 142 ? -6.145 6.883 6.449 1 97.12 142 GLY B CA 1
ATOM 2353 C C . GLY B 1 142 ? -5.086 7.605 7.262 1 97.12 142 GLY B C 1
ATOM 2354 O O . GLY B 1 142 ? -4.824 7.242 8.406 1 97.12 142 GLY B O 1
ATOM 2355 N N . ILE B 1 143 ? -4.551 8.68 6.703 1 96.25 143 ILE B N 1
ATOM 2356 C CA . ILE B 1 143 ? -3.438 9.391 7.312 1 96.25 143 ILE B CA 1
ATOM 2357 C C . ILE B 1 143 ? -3.898 10.781 7.754 1 96.25 143 ILE B C 1
ATOM 2359 O O . ILE B 1 143 ? -4.207 11.633 6.922 1 96.25 143 ILE B O 1
ATOM 2363 N N . TYR B 1 144 ? -3.844 11 9.07 1 94.62 144 TYR B N 1
ATOM 2364 C CA . TYR B 1 144 ? -4.34 12.242 9.648 1 94.62 144 TYR B CA 1
ATOM 2365 C C . TYR B 1 144 ? -3.369 13.391 9.383 1 94.62 144 TYR B C 1
ATOM 2367 O O . TYR B 1 144 ? -2.16 13.242 9.578 1 94.62 144 TYR B O 1
ATOM 2375 N N . GLN B 1 145 ? -4.008 14.5 8.922 1 88.88 145 GLN B N 1
ATOM 2376 C CA . GLN B 1 145 ? -3.236 15.719 8.711 1 88.88 145 GLN B CA 1
ATOM 2377 C C . GLN B 1 145 ? -3.258 16.609 9.945 1 88.88 145 GLN B C 1
ATOM 2379 O O . GLN B 1 145 ? -4.324 17.031 10.391 1 88.88 145 GLN B O 1
ATOM 2384 N N . GLU B 1 146 ? -2.182 16.672 10.57 1 76.81 146 GLU B N 1
ATOM 2385 C CA . GLU B 1 146 ? -2.125 17.516 11.758 1 76.81 146 GLU B CA 1
ATOM 2386 C C . GLU B 1 146 ? -2.359 18.984 11.406 1 76.81 146 GLU B C 1
ATOM 2388 O O . GLU B 1 146 ? -2.021 19.422 10.312 1 76.81 146 GLU B O 1
#

pLDDT: mean 78.73, std 27.6, range [20.17, 98.81]

Secondary structure (DSSP, 8-state):
--GGGGGGGSGGGS-------------------------SS---HHHHHHHHHHHHHHHHTT----TTTHHHHHHHHHHHHHHHHHTT--TTEEEEEEEEEEE-SS--EEEEEEE-S-TTT-EEEEEEEE-SSEEEEEEEEEEE--/-GGGTTSGGGGGGG-----------------------S-SS---HHHHHHHHHHHHHHHHTT----TTTHHHHHHHHHHHHHHHHHTT--TTEEEEEEEEEEE-SS--EEEEEEE-S-TTT-EEEEEEEE-SSEEEEEEEEEEE--

InterPro domains:
  IPR005334 Dynein light chain Tctex-1-like [PF03645] (49-141)
  IPR005334 Dynein light chain Tctex-1-like [PTHR21255] (27-145)
  IPR038586 Tctex-1-like superfamily [G3DSA:3.30.1140.40] (46-144)

Radius of gyration: 36.91 Å; Cα contacts (8 Å, |Δi|>4): 414; chains: 2; bounding box: 39×132×102 Å

Sequence (292 aa):
MASRRFAKKLMGRALEKRESTIGDGAPQVHYEPTYRLEPKQKFNTARVLEAVKDVIDNRLQDMKYMERIAPNMNRILGDEVKERVKRMNFERYKIVVVVMIGEKKGQGIMVSSRCSWDDNLDNYVSHTFQNKQLFCTCSVYGIYQEMASRRFAKKLMGRALEKRESTIGDGAPQVHYEPTYRLEPKQKFNTARVLEAVKDVIDNRLQDMKYMERIAPNMNRILGDEVKERVKRMNFERYKIVVVVMIGEKKGQGIMVSSRCSWDDNLDNYVSHTFQNKQLFCTCSVYGIYQE

Organism: NCBI:txid231223

Foldseek 3Di:
DPPPPDPPPPDPPPPPDCPVCPDDDPPPPPVVVPPPPDFPAADDQVQLQVLLCVLCCVLPVPDADDPVCVVVSQVVSQVSSVVSSVVSPGDQKDKDKDKDKFFDPPDDDDDDDDDPADPVRKDKYKDWDDDPTMIMIMMMIIGHDD/DPPPDDPPDPPPDPVPDPPVCPDDDDPPPPVVVCPDDQFPAADDQVQLQVLLCVLCCVVPVPDADDPVCVVVVQVVSQVSSVVSSVVSVGDQKDKDKDKDKFFDPPDDDDDDDDDPADPVRKDKYKDWDDDPTMIMIMMMIIGHDD

Solvent-accessible surface area (backbone atoms only — not comparable to full-atom values): 17362 Å² total; per-residue (Å²): 136,85,78,82,69,78,72,76,72,66,75,78,67,69,77,62,79,79,68,74,72,80,72,78,74,70,76,71,73,64,68,61,69,79,68,82,68,71,53,89,38,60,74,51,53,69,65,48,42,51,50,44,49,52,54,54,50,67,68,45,71,87,50,70,64,41,81,86,49,44,61,59,51,47,50,50,54,24,50,51,45,46,51,58,53,56,70,66,58,46,49,55,51,36,43,41,26,39,30,36,38,30,43,45,74,86,60,58,73,46,77,51,72,34,69,63,70,53,78,88,60,26,51,63,40,73,48,74,47,72,63,89,40,22,34,34,40,40,35,40,36,36,42,57,45,97,134,83,85,74,80,81,74,71,84,74,73,74,72,70,78,64,78,79,69,74,72,80,69,78,73,71,74,72,72,66,68,62,71,74,72,78,74,76,54,90,37,58,74,52,54,68,63,48,42,50,50,44,48,53,53,52,50,67,68,45,71,85,50,71,64,40,81,87,50,44,61,59,52,46,50,51,53,25,50,51,45,48,50,59,52,57,70,66,57,45,49,56,53,36,44,41,26,38,28,35,41,29,41,48,73,87,59,57,73,44,77,50,70,35,70,62,71,53,77,87,59,26,52,64,40,73,48,75,47,70,63,88,40,21,34,32,40,40,35,39,36,36,42,57,47,97